Protein 3GI7 (pdb70)

Nearest PDB structures (foldseek):
  3gi7-assembly1_A  TM=1.010E+00  e=3.683E-12  Pseudomonas putida KT2440
  8fih-assembly1_C  TM=3.746E-01  e=2.881E+00  synthetic construct
  8fvt-assembly1_B  TM=4.605E-01  e=6.934E+00  synthetic construct
  1cnt-assembly1_4  TM=3.073E-01  e=4.830E+00  Homo sapiens
  3gi7-assembly1_A  TM=9.895E-01  e=1.498E-11  Pseudomonas putida KT2440

Solvent-accessible surface area: 11170 Å² total

Sequence (197 aa):
NVETDQQTFACAAFNNKQVAERELQSAYDEELIERRDQQFGDDEAGLSSRIEAAEKVWSQLRDADCKVETHAEQPGSNAYQIAWNSCIAQQRRRRSDEERAEYLRRSLLGSQNDQQTFACAAFNNKQVAERELQSSAYDELIEERRDDQQFGDEAGLSSRIEEAAEKVWSQLRDDADCKVETHAEQPGSNAYQIAWNSCIAQQRRRRSDEERAEYLRRSLGSQ

B-factor: mean 25.29, std 10.0, range [5.24, 88.78]

Foldseek 3Di:
DLQDDPCLLVVLQVLLVVLQVLLVVLLVVLVVLCVVQPPPPPCCVSVVVVVVLVVVLVVVLCVQLVVPDPPGSNSSSSSSNSSSVSSNVNSVVSNVNSPPD/DVVLLVVLQVLLVVLQVLLVVLLVVLVVLCVVQPPPPPCCVSVVVVVVLVVVLVVVLCVQLVVPDPPDSVSSSSSSNSSSVSSNVNSVVSNPPSPD

Radius of gyration: 18.82 Å; Cα contacts (8 Å, |Δi|>4): 193; chains: 2; bounding box: 50×41×50 Å

Secondary structure (DSSP, 8-state):
-TTT-HHHHHHHHHHHHHHHHHHHHHHHHHHH--TTT-S-TT--HHHHHHHHHHHHHHHHHHHHTTTSPTTSHHHHHHHHHHHHHHHHHHHHHHHHHHT--/-HHHHHHHHHHHHHHHHHHHHHHHHHHH--TTTSS-TT--HHHHHHHHHHHHHHHHHHHHTTTSPTTSHHHHHHHHHHHHHHHHHHHHHHHHTT--

Structure (mmCIF, N/CA/C/O backbone):
data_3GI7
#
_entry.id   3GI7
#
_cell.length_a   100.027
_cell.length_b   100.027
_cell.length_c   58.343
_cell.angle_alpha   90.00
_cell.angle_beta   90.00
_cell.angle_gamma   90.00
#
_symmetry.space_group_name_H-M   'P 41 21 2'
#
loop_
_entity.id
_entity.type
_entity.pdbx_description
1 polymer 'Secreted protein of unknown function DUF1311'
2 non-polymer 'UNKNOWN LIGAND'
3 non-polymer 'SULFATE ION'
4 water water
#
loop_
_atom_site.group_PDB
_atom_site.id
_atom_site.type_symbol
_atom_site.label_atom_id
_atom_site.label_alt_id
_atom_site.label_comp_id
_atom_site.label_asym_id
_atom_site.label_entity_id
_atom_site.label_seq_id
_atom_site.pdbx_PDB_ins_code
_atom_site.Cartn_x
_atom_site.Cartn_y
_atom_site.Cartn_z
_atom_site.occupancy
_atom_site.B_iso_or_equiv
_atom_site.auth_seq_id
_atom_site.auth_comp_id
_atom_site.auth_asym_id
_atom_site.auth_atom_id
_atom_site.pdbx_PDB_model_num
ATOM 1 N N . ASN A 1 12 ? 45.873 37.601 -15.042 1.00 51.32 33 ASN A N 1
ATOM 2 C CA . ASN A 1 12 ? 45.077 38.226 -13.941 1.00 50.96 33 ASN A CA 1
ATOM 3 C C . ASN A 1 12 ? 45.328 37.530 -12.590 1.00 50.04 33 ASN A C 1
ATOM 4 O O . ASN A 1 12 ? 46.093 38.044 -11.776 1.00 52.06 33 ASN A O 1
ATOM 6 N N . VAL A 1 13 ? 44.704 36.374 -12.339 1.00 45.22 34 VAL A N 1
ATOM 7 C CA . VAL A 1 13 ? 44.979 35.631 -11.097 1.00 43.42 34 VAL A CA 1
ATOM 8 C C . VAL A 1 13 ? 46.419 35.148 -11.069 1.00 40.46 34 VAL A C 1
ATOM 9 O O . VAL A 1 13 ? 47.003 34.904 -10.012 1.00 40.93 34 VAL A O 1
ATOM 13 N N . GLU A 1 14 ? 46.991 34.973 -12.242 1.00 39.65 35 GLU A N 1
ATOM 14 C CA . GLU A 1 14 ? 48.352 34.496 -12.303 1.00 39.30 35 GLU A CA 1
ATOM 15 C C . GLU A 1 14 ? 49.336 35.575 -11.811 1.00 37.82 35 GLU A C 1
ATOM 16 O O . GLU A 1 14 ? 50.446 35.211 -11.395 1.00 38.03 35 GLU A O 1
ATOM 19 N N . THR A 1 15 ? 48.943 36.871 -11.834 1.00 34.45 36 THR A N 1
ATOM 20 C CA . THR A 1 15 ? 49.881 37.965 -11.524 1.00 29.81 36 THR A CA 1
ATOM 21 C C . THR A 1 15 ? 49.430 39.108 -10.603 1.00 30.41 36 THR A C 1
ATOM 22 O O . THR A 1 15 ? 50.256 39.932 -10.254 1.00 30.57 36 THR A O 1
ATOM 26 N N . ASP A 1 16 ? 48.159 39.206 -10.222 1.00 28.42 37 ASP A N 1
ATOM 27 C CA . ASP A 1 16 ? 47.675 40.406 -9.541 1.00 30.50 37 ASP A CA 1
ATOM 28 C C . ASP A 1 16 ? 47.827 40.279 -8.029 1.00 26.91 37 ASP A C 1
ATOM 29 O O . ASP A 1 16 ? 47.335 39.336 -7.449 1.00 23.50 37 ASP A O 1
ATOM 34 N N . GLN A 1 17 ? 48.492 41.243 -7.401 1.00 23.53 38 GLN A N 1
ATOM 35 C CA . GLN A 1 17 ? 48.796 41.147 -5.978 1.00 24.90 38 GLN A CA 1
ATOM 36 C C . GLN A 1 17 ? 47.533 41.164 -5.116 1.00 24.82 38 GLN A C 1
ATOM 37 O O . GLN A 1 17 ? 47.440 40.415 -4.172 1.00 19.36 38 GLN A O 1
ATOM 43 N N . GLN A 1 18 ? 46.583 42.048 -5.428 1.00 22.32 39 GLN A N 1
ATOM 44 C CA . GLN A 1 18 ? 45.388 42.159 -4.589 1.00 20.53 39 GLN A CA 1
ATOM 45 C C . GLN A 1 18 ? 44.540 40.891 -4.625 1.00 21.34 39 GLN A C 1
ATOM 46 O O . GLN A 1 18 ? 44.065 40.440 -3.577 1.00 18.43 39 GLN A O 1
ATOM 52 N N . THR A 1 19 ? 44.406 40.266 -5.794 1.00 19.89 40 THR A N 1
ATOM 53 C CA . THR A 1 19 ? 43.714 38.975 -5.891 1.00 21.50 40 THR A CA 1
ATOM 54 C C . THR A 1 19 ? 44.345 37.930 -4.968 1.00 23.50 40 THR A C 1
ATOM 55 O O . THR A 1 19 ? 43.639 37.273 -4.183 1.00 19.71 40 THR A O 1
ATOM 59 N N . PHE A 1 20 ? 45.677 37.792 -5.048 1.00 19.23 41 PHE A N 1
ATOM 60 C CA . PHE A 1 20 ? 46.397 36.877 -4.201 1.00 19.39 41 PHE A CA 1
ATOM 61 C C . PHE A 1 20 ? 46.207 37.209 -2.719 1.00 18.55 41 PHE A C 1
ATOM 62 O O . PHE A 1 20 ? 45.894 36.309 -1.941 1.00 19.15 41 PHE A O 1
ATOM 70 N N . ALA A 1 21 ? 46.456 38.476 -2.343 1.00 17.83 42 ALA A N 1
ATOM 71 C CA . ALA A 1 21 ? 46.438 38.892 -0.927 1.00 17.21 42 ALA A CA 1
ATOM 72 C C . ALA A 1 21 ? 45.027 38.685 -0.331 1.00 18.52 42 ALA A C 1
ATOM 73 O O . ALA A 1 21 ? 44.896 38.212 0.788 1.00 18.16 42 ALA A O 1
ATOM 75 N N . CYS A 1 22 ? 43.992 39.071 -1.079 1.00 16.85 43 CYS A N 1
ATOM 76 C CA . CYS A 1 22 ? 42.625 38.994 -0.594 1.00 18.09 43 CYS A CA 1
ATOM 77 C C . CYS A 1 22 ? 42.106 37.563 -0.519 1.00 19.10 43 CYS A C 1
ATOM 78 O O . CYS A 1 22 ? 41.312 37.266 0.343 1.00 18.50 43 CYS A O 1
ATOM 81 N N . ALA A 1 23 ? 42.548 36.690 -1.410 1.00 19.14 44 ALA A N 1
ATOM 82 C CA . ALA A 1 23 ? 42.223 35.259 -1.304 1.00 17.83 44 ALA A CA 1
ATOM 83 C C . ALA A 1 23 ? 42.782 34.692 0.008 1.00 19.26 44 ALA A C 1
ATOM 84 O O . ALA A 1 23 ? 42.068 33.982 0.715 1.00 19.16 44 ALA A O 1
ATOM 86 N N . ALA A 1 24 ? 44.021 35.017 0.350 1.00 18.26 45 ALA A N 1
ATOM 87 C CA . ALA A 1 24 ? 44.615 34.540 1.617 1.00 21.60 45 ALA A CA 1
ATOM 88 C C . ALA A 1 24 ? 43.913 35.154 2.803 1.00 22.05 45 ALA A C 1
ATOM 89 O O . ALA A 1 24 ? 43.564 34.482 3.784 1.00 21.43 45 ALA A O 1
ATOM 91 N N . PHE A 1 25 ? 43.667 36.447 2.711 1.00 19.57 46 PHE A N 1
ATOM 92 C CA . PHE A 1 25 ? 43.013 37.142 3.813 1.00 20.90 46 PHE A CA 1
ATOM 93 C C . PHE A 1 25 ? 41.586 36.615 4.068 1.00 21.40 46 PHE A C 1
ATOM 94 O O . PHE A 1 25 ? 41.182 36.391 5.207 1.00 22.51 46 PHE A O 1
ATOM 102 N N . ASN A 1 26 ? 40.814 36.417 3.006 1.00 21.91 47 ASN A N 1
ATOM 103 C CA A ASN A 1 26 ? 39.459 35.962 3.173 0.50 22.18 47 ASN A CA 1
ATOM 104 C CA B ASN A 1 26 ? 39.431 35.899 3.091 0.50 23.41 47 ASN A CA 1
ATOM 105 C C . ASN A 1 26 ? 39.358 34.497 3.642 1.00 21.91 47 ASN A C 1
ATOM 106 O O . ASN A 1 26 ? 38.387 34.122 4.307 1.00 20.59 47 ASN A O 1
ATOM 115 N N . LYS A 1 27 ? 40.356 33.685 3.337 1.00 22.64 48 LYS A N 1
ATOM 116 C CA . LYS A 1 27 ? 40.456 32.355 3.938 1.00 20.47 48 LYS A CA 1
ATOM 117 C C . LYS A 1 27 ? 40.592 32.478 5.457 1.00 21.24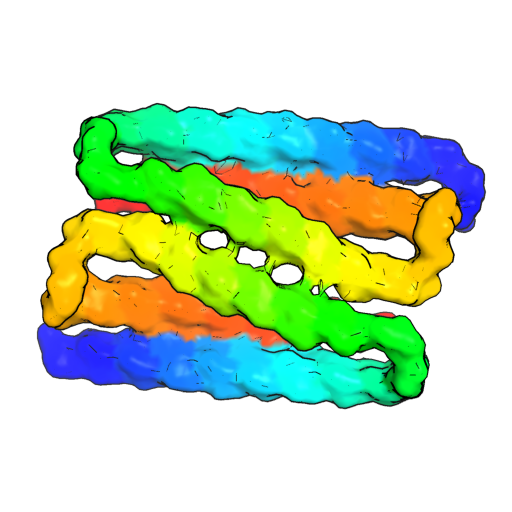 48 LYS A C 1
ATOM 118 O O . LYS A 1 27 ? 39.949 31.735 6.202 1.00 21.10 48 LYS A O 1
ATOM 124 N N . GLN A 1 28 ? 41.416 33.419 5.935 1.00 22.62 49 GLN A N 1
ATOM 125 C CA . GLN A 1 28 ? 41.545 33.591 7.381 1.00 22.99 49 GLN A CA 1
ATOM 126 C C . GLN A 1 28 ? 40.240 34.070 8.003 1.00 21.83 49 GLN A C 1
ATOM 127 O O . GLN A 1 28 ? 39.844 33.620 9.071 1.00 21.06 49 GLN A O 1
ATOM 133 N N . VAL A 1 29 ? 39.577 35.017 7.370 1.00 22.03 50 VAL A N 1
ATOM 134 C CA . VAL A 1 29 ? 38.306 35.507 7.893 1.00 21.84 50 VAL A CA 1
ATOM 135 C C . VAL A 1 29 ? 37.275 34.344 7.959 1.00 23.98 50 VAL A C 1
ATOM 136 O O . VAL A 1 29 ? 36.547 34.171 8.961 1.00 21.40 50 VAL A O 1
ATOM 140 N N . ALA A 1 30 ? 37.208 33.554 6.891 1.00 20.49 51 ALA A N 1
ATOM 141 C CA . ALA A 1 30 ? 36.228 32.462 6.803 1.00 20.02 51 ALA A CA 1
ATOM 142 C C . ALA A 1 30 ? 36.515 31.434 7.908 1.00 21.13 51 ALA A C 1
ATOM 143 O O . ALA A 1 30 ? 35.597 30.903 8.540 1.00 21.65 51 ALA A O 1
ATOM 145 N N . GLU A 1 31 ? 37.778 31.144 8.141 1.00 19.28 52 GLU A N 1
ATOM 146 C CA . GLU A 1 31 ? 38.149 30.190 9.175 1.00 21.15 52 GLU A CA 1
ATOM 147 C C . GLU A 1 31 ? 37.809 30.721 10.569 1.00 21.24 52 GLU A C 1
ATOM 148 O O . GLU A 1 31 ? 37.382 29.931 11.430 1.00 22.91 52 GLU A O 1
ATOM 154 N N . ARG A 1 32 ? 38.004 32.022 10.807 1.00 21.24 53 ARG A N 1
ATOM 155 C CA . ARG A 1 32 ? 37.667 32.630 12.105 1.00 22.03 53 ARG A CA 1
ATOM 156 C C . ARG A 1 32 ? 36.142 32.627 12.296 1.00 22.80 53 ARG A C 1
ATOM 157 O O . ARG A 1 32 ? 35.624 32.287 13.360 1.00 22.25 53 ARG A O 1
ATOM 160 N N . GLU A 1 33 ? 35.410 32.952 11.253 1.00 22.95 54 GLU A N 1
ATOM 161 C CA . GLU A 1 33 ? 33.935 32.888 11.342 1.00 22.48 54 GLU A CA 1
ATOM 162 C C . GLU A 1 33 ? 33.428 31.449 11.582 1.00 24.61 54 GLU A C 1
ATOM 163 O O . GLU A 1 33 ? 32.482 31.234 12.326 1.00 24.16 54 GLU A O 1
ATOM 169 N N . LEU A 1 34 ? 34.063 30.462 10.968 1.00 22.20 55 LEU A N 1
ATOM 170 C CA . LEU A 1 34 ? 33.680 29.082 11.207 1.00 20.00 55 LEU A CA 1
ATOM 171 C C . LEU A 1 34 ? 33.937 28.691 12.650 1.00 21.16 55 LEU A C 1
ATOM 172 O O . LEU A 1 34 ? 33.084 28.095 13.294 1.00 20.41 55 LEU A O 1
ATOM 177 N N . GLN A 1 35 ? 35.104 29.032 13.182 1.00 21.18 56 GLN A N 1
ATOM 178 C CA . GLN A 1 35 ? 35.380 28.732 14.594 1.00 22.66 56 GLN A CA 1
ATOM 179 C C . GLN A 1 35 ? 34.327 29.356 15.503 1.00 22.68 56 GLN A C 1
ATOM 180 O O . GLN A 1 35 ? 33.890 28.728 16.489 1.00 23.21 56 GLN A O 1
ATOM 186 N N . SER A 1 36 ? 33.929 30.595 15.223 1.00 22.26 57 SER A N 1
ATOM 187 C CA . SER A 1 36 ? 32.882 31.248 16.018 1.00 24.01 57 SER A CA 1
ATOM 188 C C . SER A 1 36 ? 31.563 30.505 15.922 1.00 24.09 57 SER A C 1
ATOM 189 O O . SER A 1 36 ? 30.836 30.361 16.934 1.00 22.96 57 SER A O 1
ATOM 192 N N . ALA A 1 37 ? 31.227 30.054 14.717 1.00 21.71 58 ALA A N 1
ATOM 193 C CA . ALA A 1 37 ? 30.007 29.276 14.526 1.00 20.76 58 ALA A CA 1
ATOM 194 C C . ALA A 1 37 ? 30.058 27.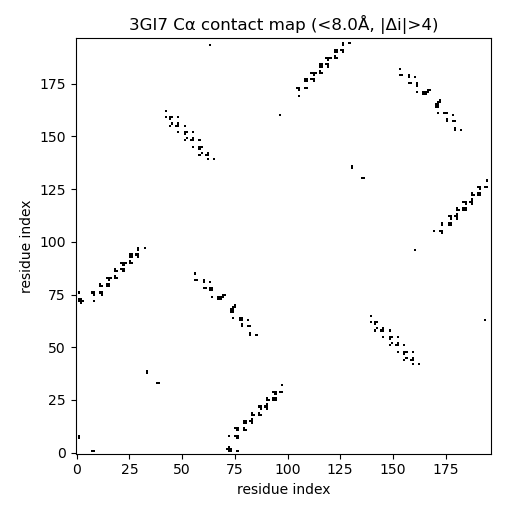961 15.295 1.00 21.05 58 ALA A C 1
ATOM 195 O O . ALA A 1 37 ? 29.044 27.560 15.884 1.00 22.56 58 ALA A O 1
ATOM 197 N N . TYR A 1 38 ? 31.212 27.288 15.269 1.00 19.86 59 TYR A N 1
ATOM 198 C CA . TYR A 1 38 ? 31.395 26.027 15.981 1.00 19.00 59 TYR A CA 1
ATOM 199 C C . TYR A 1 38 ? 31.223 26.245 17.516 1.00 20.19 59 TYR A C 1
ATOM 200 O O . TYR A 1 38 ? 30.489 25.514 18.191 1.00 20.93 59 TYR A O 1
ATOM 209 N N . ASP A 1 39 ? 31.862 27.285 18.026 1.00 21.13 60 ASP A N 1
ATOM 210 C CA . ASP A 1 39 ? 31.884 27.570 19.456 1.00 21.90 60 ASP A CA 1
ATOM 211 C C . ASP A 1 39 ? 30.447 27.885 19.916 1.00 22.54 60 ASP A C 1
ATOM 212 O O . ASP A 1 39 ? 30.022 27.456 20.986 1.00 19.52 60 ASP A O 1
ATOM 217 N N . GLU A 1 40 ? 29.739 28.651 19.094 1.00 21.73 61 GLU A N 1
ATOM 218 C CA A GLU A 1 40 ? 28.365 29.009 19.392 0.50 23.15 61 GLU A CA 1
ATOM 219 C CA B GLU A 1 40 ? 28.337 29.032 19.301 0.50 22.62 61 GLU A CA 1
ATOM 220 C C . GLU A 1 40 ? 27.414 27.804 19.282 1.00 22.02 61 GLU A C 1
ATOM 221 O O . GLU A 1 40 ? 26.457 27.710 20.059 1.00 20.91 61 GLU A O 1
ATOM 232 N N . LEU A 1 41 ? 27.676 26.870 18.374 1.00 19.75 62 LEU A N 1
ATOM 233 C CA . LEU A 1 41 ? 26.847 25.659 18.284 1.00 17.99 62 LEU A CA 1
ATOM 234 C C . LEU A 1 41 ? 26.952 24.846 19.584 1.00 18.31 62 LEU A C 1
ATOM 235 O O . LEU A 1 41 ? 25.949 24.349 20.097 1.00 17.63 62 LEU A O 1
ATOM 240 N N . ILE A 1 42 ? 28.174 24.702 20.068 1.00 19.93 63 ILE A N 1
ATOM 241 C CA . ILE A 1 42 ? 28.438 23.994 21.340 1.00 20.53 63 ILE A CA 1
ATOM 242 C C . ILE A 1 42 ? 27.591 24.597 22.467 1.00 20.38 63 ILE A C 1
ATOM 243 O O . ILE A 1 42 ? 26.909 23.869 23.201 1.00 22.91 63 ILE A O 1
ATOM 248 N N . GLU A 1 43 ? 27.607 25.917 22.585 1.00 22.31 64 GLU A N 1
ATOM 249 C CA . GLU A 1 43 ? 26.823 26.620 23.603 1.00 20.31 64 GLU A CA 1
ATOM 250 C C . GLU A 1 43 ? 25.330 26.445 23.374 1.00 21.03 64 GLU A C 1
ATOM 251 O O . GLU A 1 43 ? 24.608 26.241 24.321 1.00 16.10 64 GLU A O 1
ATOM 254 N N . ARG A 1 44 ? 24.854 26.521 22.123 1.00 15.64 65 ARG A N 1
ATOM 255 C CA . ARG A 1 44 ? 23.436 26.322 21.829 1.00 18.13 65 ARG A CA 1
ATOM 256 C C . ARG A 1 44 ? 22.989 24.907 22.136 1.00 19.03 65 ARG A C 1
ATOM 257 O O . ARG A 1 44 ? 21.903 24.720 22.674 1.00 20.69 65 ARG A O 1
ATOM 273 N N . ARG A 1 46 ? 24.403 22.835 24.299 1.00 17.48 67 ARG A N 1
ATOM 274 C CA . ARG A 1 46 ? 24.403 22.777 25.775 1.00 20.92 67 ARG A CA 1
ATOM 275 C C . ARG A 1 46 ? 23.150 23.455 26.375 1.00 20.61 67 ARG A C 1
ATOM 276 O O . ARG A 1 46 ? 22.505 22.880 27.268 1.00 19.40 67 ARG A O 1
ATOM 284 N N . ASP A 1 47 ? 22.768 24.631 25.881 1.00 21.54 68 ASP A N 1
ATOM 285 C CA . ASP A 1 47 ? 21.478 25.246 26.269 1.00 20.76 68 ASP A CA 1
ATOM 286 C C . ASP A 1 47 ? 20.218 24.420 26.082 1.00 24.29 68 ASP A C 1
ATOM 287 O O . ASP A 1 47 ? 19.289 24.510 26.914 1.00 22.13 68 ASP A O 1
ATOM 292 N N . GLN A 1 48 ? 20.148 23.644 25.013 1.00 21.71 69 GLN A N 1
ATOM 293 C CA A GLN A 1 48 ? 18.951 22.870 24.733 0.50 22.96 69 GLN A CA 1
ATOM 294 C CA B GLN A 1 48 ? 18.966 22.855 24.720 0.50 24.09 69 GLN A CA 1
ATOM 295 C C . GLN A 1 48 ? 19.027 21.492 25.388 1.00 24.65 69 GLN A C 1
ATOM 296 O O . GLN A 1 48 ? 18.009 20.974 25.837 1.00 27.22 69 GLN A O 1
ATOM 307 N N . PHE A 1 49 ? 20.214 20.909 25.445 1.00 18.83 70 PHE A N 1
ATOM 308 C CA . PHE A 1 49 ? 20.323 19.506 25.844 1.00 20.92 70 PHE A CA 1
ATOM 309 C C . PHE A 1 49 ? 21.170 19.247 27.080 1.00 18.44 70 PHE A C 1
ATOM 310 O O . PHE A 1 49 ? 21.277 18.094 27.499 1.00 15.58 70 PHE A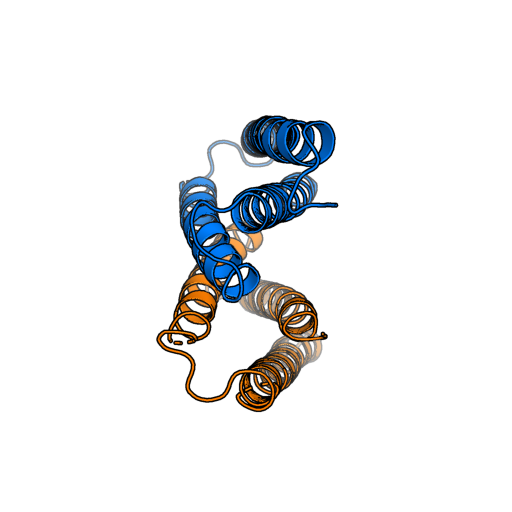 O 1
ATOM 318 N N . GLY A 1 50 ? 21.795 20.285 27.629 1.00 20.71 71 GLY A N 1
ATOM 319 C CA . GLY A 1 50 ? 22.853 20.087 28.647 1.00 23.14 71 GLY A CA 1
ATOM 320 C C . GLY A 1 50 ? 24.088 19.398 28.058 1.00 24.77 71 GLY A C 1
ATOM 321 O O . GLY A 1 50 ? 24.236 19.286 26.836 1.00 25.78 71 GLY A O 1
ATOM 322 N N . ASP A 1 51 ? 24.984 18.934 28.912 1.00 26.77 72 ASP A N 1
ATOM 323 C CA A ASP A 1 51 ? 26.148 18.163 28.482 0.50 28.57 72 ASP A CA 1
ATOM 324 C CA B ASP A 1 51 ? 26.147 18.163 28.452 0.50 28.56 72 ASP A CA 1
ATOM 325 C C . ASP A 1 51 ? 25.739 16.691 28.197 1.00 29.71 72 ASP A C 1
ATOM 326 O O . ASP A 1 51 ? 26.229 15.755 28.849 1.00 29.05 72 ASP A O 1
ATOM 335 N N . GLU A 1 52 ? 24.841 16.508 27.211 1.00 25.71 73 GLU A N 1
ATOM 336 C CA . GLU A 1 52 ? 24.173 15.194 26.906 1.00 26.30 73 GLU A CA 1
ATOM 337 C C . GLU A 1 52 ? 25.245 14.178 26.600 1.00 24.15 73 GLU A C 1
ATOM 338 O O . GLU A 1 52 ? 26.229 14.537 25.952 1.00 25.66 73 GLU A O 1
ATOM 344 N N . ALA A 1 53 ? 25.093 12.937 27.070 1.00 22.30 74 ALA A N 1
ATOM 345 C CA . ALA A 1 53 ? 26.180 11.950 26.952 1.00 21.37 74 ALA A CA 1
ATOM 346 C C . ALA A 1 53 ? 26.494 11.761 25.453 1.00 20.80 74 ALA A C 1
ATOM 347 O O . ALA A 1 53 ? 25.578 11.568 24.661 1.00 20.91 74 ALA A O 1
ATOM 349 N N . GLY A 1 54 ? 27.756 11.980 25.100 1.00 20.39 75 GLY A N 1
ATOM 350 C CA . GLY A 1 54 ? 28.275 11.754 23.769 1.00 23.86 75 GLY A CA 1
ATOM 351 C C 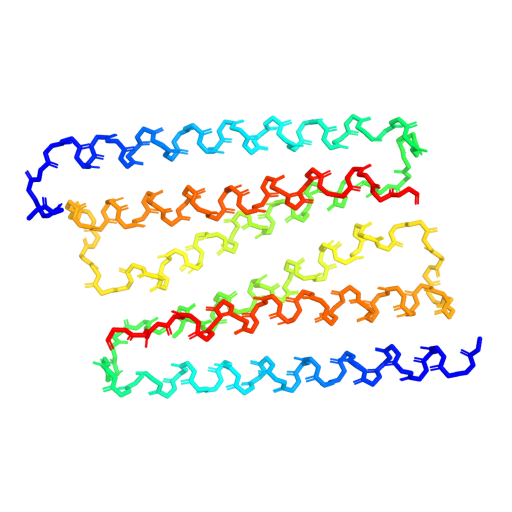. GLY A 1 54 ? 28.091 12.875 22.774 1.00 23.71 75 GLY A C 1
ATOM 352 O O . GLY A 1 54 ? 28.673 12.828 21.694 1.00 25.11 75 GLY A O 1
ATOM 353 N N . LEU A 1 55 ? 27.295 13.882 23.130 1.00 22.33 76 LEU A N 1
ATOM 354 C CA . LEU A 1 55 ? 26.885 14.877 22.174 1.00 21.85 76 LEU A CA 1
ATOM 355 C C . LEU A 1 55 ? 28.032 15.741 21.752 1.00 21.67 76 LEU A C 1
ATOM 356 O O . LEU A 1 55 ? 28.266 15.901 20.552 1.00 20.33 76 LEU A O 1
ATOM 369 N N . SER A 1 57 ? 31.244 15.241 22.085 1.00 19.49 78 SER A N 1
ATOM 370 C CA A SER A 1 57 ? 32.281 14.438 21.429 0.50 21.81 78 SER A CA 1
ATOM 371 C CA B SER A 1 57 ? 32.294 14.458 21.423 0.50 22.98 78 SER A CA 1
ATOM 372 C C . SER A 1 57 ? 31.899 14.119 19.976 1.00 21.35 78 SER A C 1
ATOM 373 O O . SER A 1 57 ? 32.761 14.100 19.090 1.00 22.07 78 SER A O 1
ATOM 378 N N . ARG A 1 58 ? 30.615 13.867 19.740 1.00 18.58 79 ARG A N 1
ATOM 379 C CA . ARG A 1 58 ? 30.132 13.596 18.363 1.00 20.39 79 ARG A CA 1
ATOM 380 C C . ARG A 1 58 ? 30.275 14.814 17.475 1.00 18.65 79 ARG A C 1
ATOM 381 O O . ARG A 1 58 ? 30.652 14.685 16.284 1.00 17.45 79 ARG A O 1
ATOM 389 N N . ILE A 1 59 ? 29.987 15.994 18.026 1.00 16.77 80 ILE A N 1
ATOM 390 C CA . ILE A 1 59 ? 30.139 17.239 17.284 1.00 18.14 80 ILE A CA 1
ATOM 391 C C . ILE A 1 59 ? 31.612 17.489 16.947 1.00 21.10 80 ILE A C 1
ATOM 392 O O . ILE A 1 59 ? 31.951 17.824 15.810 1.00 18.93 80 ILE A O 1
ATOM 397 N N . GLU A 1 60 ? 32.491 17.263 17.925 1.00 20.94 81 GLU A N 1
ATOM 398 C CA . GLU A 1 60 ? 33.925 17.405 17.700 1.00 19.71 81 GLU A CA 1
ATOM 399 C C . GLU A 1 60 ? 34.460 16.383 16.690 1.00 19.73 81 GLU A C 1
ATOM 400 O O . GLU A 1 60 ? 35.220 16.764 15.802 1.00 20.50 81 GLU A O 1
ATOM 406 N N . ALA A 1 61 ? 34.009 15.127 16.765 1.00 19.94 82 ALA A N 1
ATOM 407 C CA . ALA A 1 61 ? 34.438 14.091 15.826 1.00 22.42 82 ALA A CA 1
ATOM 408 C C . ALA A 1 61 ? 34.029 14.435 14.391 1.00 20.43 82 ALA A C 1
ATOM 409 O O . ALA A 1 61 ? 34.825 14.291 13.466 1.00 21.09 82 ALA A O 1
ATOM 411 N N . ALA A 1 62 ? 32.781 14.870 14.220 1.00 20.56 83 ALA A N 1
ATOM 412 C CA . ALA A 1 62 ? 32.264 15.274 12.901 1.00 20.16 83 ALA A CA 1
ATOM 413 C C . ALA A 1 62 ? 33.089 16.411 12.322 1.00 19.83 83 ALA A C 1
ATOM 414 O O . ALA A 1 62 ? 33.468 16.382 11.150 1.00 17.83 83 ALA A O 1
ATOM 416 N N . GLU A 1 63 ? 33.392 17.410 13.137 1.00 18.09 84 GLU A N 1
ATOM 417 C CA . GLU A 1 63 ? 34.131 18.562 12.647 1.00 19.13 84 GLU A CA 1
ATOM 418 C C . GLU A 1 63 ? 35.558 18.171 12.230 1.00 18.47 84 GLU A C 1
ATOM 419 O O . GLU A 1 63 ? 36.076 18.674 11.222 1.00 17.61 84 GLU A O 1
ATOM 425 N N . LYS A 1 64 ? 36.147 17.231 12.945 1.00 19.59 85 LYS A N 1
ATOM 426 C CA . LYS A 1 64 ? 37.442 16.683 12.560 1.00 18.16 85 LYS A CA 1
ATOM 427 C C . LYS A 1 64 ? 37.425 15.996 11.200 1.00 18.10 85 LYS A C 1
ATOM 428 O O . LYS A 1 64 ? 38.311 16.205 10.375 1.00 17.11 85 LYS A O 1
ATOM 434 N N . VAL A 1 65 ? 36.445 15.132 10.972 1.00 17.27 86 VAL A N 1
ATOM 435 C CA . VAL A 1 65 ? 36.314 14.482 9.689 1.00 17.42 86 VAL A CA 1
ATOM 436 C C . VAL A 1 65 ? 36.045 15.556 8.604 1.00 17.12 86 VAL A C 1
ATOM 437 O O . VAL A 1 65 ? 36.580 15.473 7.498 1.00 16.04 86 VAL A O 1
ATOM 441 N N . TRP A 1 66 ? 35.229 16.554 8.911 1.00 16.41 87 TRP A N 1
ATOM 442 C CA . TRP A 1 66 ? 34.927 17.627 7.957 1.00 15.93 87 TRP A CA 1
ATOM 443 C C . TRP A 1 66 ? 36.221 18.306 7.472 1.00 17.26 87 TRP A C 1
ATOM 444 O O . TRP A 1 66 ? 36.392 18.639 6.271 1.00 17.36 87 TRP A O 1
ATOM 455 N N . SER A 1 67 ? 37.135 18.550 8.398 1.00 16.73 88 SER A N 1
ATOM 456 C CA . SER A 1 67 ? 38.378 19.242 8.027 1.00 17.96 88 SER A CA 1
ATOM 457 C C . SER A 1 67 ? 39.202 18.352 7.092 1.00 17.74 88 SER A C 1
ATOM 458 O O . SER A 1 67 ? 39.869 18.859 6.170 1.00 18.80 88 SER A O 1
ATOM 461 N N . GLN A 1 68 ? 39.162 17.027 7.311 1.00 17.28 89 GLN A N 1
ATOM 462 C CA . GLN A 1 68 ? 39.814 16.099 6.396 1.00 17.62 89 GLN A CA 1
ATOM 463 C C . GLN A 1 68 ? 39.159 16.131 5.030 1.00 16.41 89 GLN A C 1
ATOM 464 O O . GLN A 1 68 ? 39.852 16.110 3.997 1.00 16.06 89 GLN A O 1
ATOM 470 N N . LEU A 1 69 ? 37.817 16.158 4.997 1.00 16.38 90 LEU A N 1
ATOM 471 C CA . LEU A 1 69 ? 37.100 16.257 3.717 1.00 16.41 90 LEU A CA 1
ATOM 472 C C . LEU A 1 69 ? 37.420 17.549 2.965 1.00 16.41 90 LEU A C 1
ATOM 473 O O . LEU A 1 69 ? 37.637 17.543 1.734 1.00 15.87 90 LEU A O 1
ATOM 478 N N . ARG A 1 70 ? 37.437 18.645 3.700 1.00 17.22 91 ARG A N 1
ATOM 479 C CA . ARG A 1 70 ? 37.735 19.959 3.134 1.00 16.57 91 ARG A CA 1
ATOM 480 C C . ARG A 1 70 ? 39.048 19.890 2.331 1.00 16.44 91 ARG A C 1
ATOM 481 O O . ARG A 1 70 ? 39.119 20.317 1.192 1.00 17.22 91 ARG A O 1
ATOM 489 N N . ASP A 1 71 ? 40.075 19.340 2.941 1.00 18.52 92 ASP A N 1
ATOM 490 C CA . ASP A 1 71 ? 41.386 19.235 2.293 1.00 18.37 92 ASP A CA 1
ATOM 491 C C . ASP A 1 71 ? 41.365 18.266 1.109 1.00 18.12 92 ASP A C 1
ATOM 492 O O . ASP A 1 71 ? 41.885 18.609 0.042 1.00 19.13 92 ASP A O 1
ATOM 497 N N . ALA A 1 72 ? 40.708 17.105 1.271 1.00 17.86 93 ALA A N 1
ATOM 498 C CA . ALA A 1 72 ? 40.578 16.156 0.176 1.00 17.02 93 ALA A CA 1
ATOM 499 C C . ALA A 1 72 ? 39.861 16.790 -1.022 1.00 18.08 93 ALA A C 1
ATOM 500 O O . ALA A 1 72 ? 40.334 16.638 -2.180 1.00 17.97 93 ALA A O 1
ATOM 502 N N . ASP A 1 73 ? 38.732 17.482 -0.779 1.00 17.42 94 ASP A N 1
ATOM 503 C CA . ASP A 1 73 ? 38.011 18.139 -1.853 1.00 19.11 94 ASP A CA 1
ATOM 504 C C . ASP A 1 73 ? 38.826 19.257 -2.493 1.00 18.54 94 ASP A C 1
ATOM 505 O O . ASP A 1 73 ? 38.744 19.429 -3.731 1.00 17.13 94 ASP A O 1
ATOM 510 N N . CYS A 1 74 ? 39.563 20.033 -1.695 1.00 20.29 95 CYS A N 1
ATOM 511 C CA . CYS A 1 74 ? 40.327 21.148 -2.265 1.00 21.31 95 CYS A CA 1
ATOM 512 C C . CYS A 1 74 ? 41.472 20.584 -3.145 1.00 21.89 95 CYS A C 1
ATOM 513 O O . CYS A 1 74 ? 41.821 21.191 -4.161 1.00 19.33 95 CYS A O 1
ATOM 516 N N . LYS A 1 75 ? 41.999 19.395 -2.812 1.00 20.10 96 LYS A N 1
ATOM 517 C CA . LYS A 1 75 ? 42.992 18.751 -3.678 1.00 19.99 96 LYS A CA 1
ATOM 518 C C . LYS A 1 75 ? 42.401 18.374 -5.038 1.00 18.55 96 LYS A C 1
ATOM 519 O O . LYS A 1 75 ? 43.072 18.476 -6.058 1.00 20.98 96 LYS A O 1
ATOM 525 N N . VAL A 1 76 ? 41.129 17.946 -5.079 1.00 17.78 97 VAL A N 1
ATOM 526 C CA . VAL A 1 76 ? 40.453 17.733 -6.370 1.00 15.83 97 VAL A CA 1
ATOM 527 C C . VAL A 1 76 ? 40.216 19.042 -7.093 1.00 19.62 97 VAL A C 1
ATOM 528 O O . VAL A 1 76 ? 40.529 19.190 -8.304 1.00 18.56 97 VAL A O 1
ATOM 532 N N . GLU A 1 77 ? 39.629 20.027 -6.396 1.00 18.01 98 GLU A N 1
ATOM 533 C CA . GLU A 1 77 ? 39.269 21.260 -7.085 1.00 18.02 98 GLU A CA 1
ATOM 534 C C . GLU A 1 77 ? 40.479 21.945 -7.711 1.00 20.74 98 GLU A C 1
ATOM 535 O O . GLU A 1 77 ? 40.336 22.536 -8.775 1.00 22.52 98 GLU A O 1
ATOM 541 N N . THR A 1 78 ? 41.654 21.848 -7.066 1.00 18.88 99 THR A N 1
ATOM 542 C CA . THR A 1 78 ? 42.874 22.505 -7.526 1.00 20.53 99 THR A CA 1
ATOM 543 C C . THR A 1 78 ? 43.794 21.599 -8.368 1.00 20.48 99 THR A C 1
ATOM 544 O O . THR A 1 78 ? 44.968 21.899 -8.620 1.00 23.81 99 THR A O 1
ATOM 548 N N . HIS A 1 79 ? 43.272 20.453 -8.786 1.00 19.23 100 HIS A N 1
ATOM 549 C CA . HIS A 1 79 ? 44.117 19.440 -9.392 1.00 19.07 100 HIS A CA 1
ATOM 550 C C . HIS A 1 79 ? 44.863 19.927 -10.649 1.00 22.72 100 HIS A C 1
ATOM 551 O O . HIS A 1 79 ? 45.918 19.379 -10.962 1.00 23.66 100 HIS A O 1
ATOM 558 N N . ALA A 1 80 ? 44.292 20.889 -11.377 1.00 20.72 101 ALA A N 1
ATOM 559 C CA . ALA A 1 80 ? 44.848 21.329 -12.677 1.00 22.66 101 ALA A CA 1
ATOM 560 C C . ALA A 1 80 ? 45.859 22.440 -12.442 1.00 24.09 101 ALA A C 1
ATOM 561 O O . ALA A 1 80 ? 46.541 22.878 -13.372 1.00 27.26 101 ALA A O 1
ATOM 563 N N . GLU A 1 81 ? 45.973 22.919 -11.213 1.00 19.18 102 GLU A N 1
ATOM 564 C CA . GLU A 1 81 ? 46.895 24.007 -10.929 1.00 22.23 102 GLU A CA 1
ATOM 565 C C . GLU A 1 81 ? 48.182 23.421 -10.381 1.00 21.74 102 GLU A C 1
ATOM 566 O O . GLU A 1 81 ? 48.230 22.265 -9.942 1.00 21.89 102 GLU A O 1
ATOM 572 N N . GLN A 1 82 ? 49.243 24.205 -10.491 1.00 21.19 103 GLN A N 1
ATOM 573 C CA . GLN A 1 82 ? 50.561 23.795 -10.055 1.00 19.33 103 GLN A CA 1
ATOM 574 C C . GLN A 1 82 ? 50.737 24.156 -8.590 1.00 16.44 103 GLN A C 1
ATOM 575 O O . GLN A 1 82 ? 50.725 25.329 -8.259 1.00 19.57 103 GLN A O 1
ATOM 581 N N . PRO A 1 83 ? 50.949 23.167 -7.707 1.00 23.38 104 PRO A N 1
ATOM 582 C CA . PRO A 1 83 ? 51.146 23.491 -6.286 1.00 23.81 104 PRO A CA 1
ATOM 583 C C . PRO A 1 83 ? 52.136 24.595 -6.043 1.00 21.57 104 PRO A C 1
ATOM 584 O O . PRO A 1 83 ? 53.262 24.543 -6.547 1.00 18.12 104 PRO A O 1
ATOM 588 N N . GLY A 1 84 ? 51.736 25.584 -5.249 1.00 19.26 105 GLY A N 1
ATOM 589 C CA . GLY A 1 84 ? 52.612 26.712 -4.935 1.00 19.90 105 GLY A CA 1
ATOM 590 C C . GLY A 1 84 ? 52.466 27.916 -5.844 1.00 15.99 105 GLY A C 1
ATOM 591 O O . GLY A 1 84 ? 52.908 29.006 -5.485 1.00 19.66 105 GLY A O 1
ATOM 592 N N . SER A 1 85 ? 51.830 27.765 -7.006 1.00 16.44 106 SER A N 1
ATOM 593 C CA . SER A 1 85 ? 51.729 28.865 -7.943 1.00 17.58 106 SER A CA 1
ATOM 594 C C . SER A 1 85 ? 50.698 29.876 -7.413 1.00 21.72 106 SER A C 1
ATOM 595 O O . SER A 1 85 ? 49.853 29.550 -6.560 1.00 20.03 106 SER A O 1
ATOM 598 N N . ASN A 1 86 ? 50.757 31.084 -7.937 1.00 17.61 107 ASN A N 1
ATOM 599 C CA . ASN A 1 86 ? 49.779 32.117 -7.586 1.00 20.12 107 ASN A CA 1
ATOM 600 C C . ASN A 1 86 ? 48.358 31.566 -7.784 1.00 20.43 107 ASN A C 1
ATOM 601 O O . ASN A 1 86 ? 47.544 31.658 -6.867 1.00 18.63 107 ASN A O 1
ATOM 606 N N . ALA A 1 87 ? 48.090 30.971 -8.962 1.00 19.41 108 ALA A N 1
ATOM 607 C CA . ALA A 1 87 ? 46.792 30.474 -9.342 1.00 20.96 108 ALA A CA 1
ATOM 608 C C . ALA A 1 87 ? 46.343 29.362 -8.406 1.00 20.10 108 ALA A C 1
ATOM 609 O O . ALA A 1 87 ? 45.159 29.295 -8.030 1.00 19.21 108 ALA A O 1
ATOM 611 N N . TYR A 1 88 ? 47.283 28.504 -8.023 1.00 21.36 109 TYR A N 1
ATOM 612 C CA . TYR A 1 88 ? 47.002 27.427 -7.105 1.00 19.64 109 TYR A CA 1
ATOM 613 C C . TYR A 1 88 ? 46.663 27.954 -5.723 1.00 18.62 109 TYR A C 1
ATOM 614 O O . TYR A 1 88 ? 45.681 27.511 -5.095 1.00 19.31 109 TYR A O 1
ATOM 623 N N . GLN A 1 89 ? 47.461 28.884 -5.236 1.00 16.34 110 GLN A N 1
ATOM 624 C CA . GLN A 1 89 ? 47.179 29.444 -3.905 1.00 18.44 110 GLN A CA 1
ATOM 625 C C . GLN A 1 89 ? 45.823 30.166 -3.837 1.00 20.16 110 GLN A C 1
ATOM 626 O O . GLN A 1 89 ? 45.079 30.007 -2.857 1.00 20.38 110 GLN A O 1
ATOM 632 N N . ILE A 1 90 ? 45.510 30.961 -4.857 1.00 17.30 111 ILE A N 1
ATOM 633 C CA . ILE A 1 90 ? 44.226 31.656 -4.936 1.00 18.41 111 ILE A CA 1
ATOM 634 C C . ILE A 1 90 ? 43.077 30.625 -4.982 1.00 20.76 111 ILE A C 1
ATOM 635 O O . ILE A 1 90 ? 42.057 30.782 -4.288 1.00 18.46 111 ILE A O 1
ATOM 640 N N . ALA A 1 91 ? 43.215 29.595 -5.820 1.00 17.65 112 ALA A N 1
ATOM 641 C CA . ALA A 1 91 ? 42.184 28.561 -5.942 1.00 20.14 112 ALA A CA 1
ATOM 642 C C . ALA A 1 91 ? 41.993 27.778 -4.631 1.00 18.50 112 ALA A C 1
ATOM 643 O O . ALA A 1 91 ? 40.823 27.521 -4.209 1.00 19.10 112 ALA A O 1
ATOM 645 N N . TRP A 1 92 ? 43.112 27.418 -4.019 1.00 17.49 113 TRP A N 1
ATOM 646 C CA . TRP A 1 92 ? 43.130 26.679 -2.773 1.00 18.88 113 TRP A CA 1
ATOM 647 C C . TRP A 1 92 ? 42.460 27.493 -1.689 1.00 18.34 113 TRP A C 1
ATOM 648 O O . TRP A 1 92 ? 41.505 27.026 -1.047 1.00 15.96 113 TRP A O 1
ATOM 659 N N . ASN A 1 93 ? 42.914 28.728 -1.535 1.00 18.69 114 ASN A N 1
ATOM 660 C CA . ASN A 1 93 ? 42.372 29.630 -0.529 1.00 16.16 114 ASN A CA 1
ATOM 661 C C . ASN A 1 93 ? 40.886 29.947 -0.726 1.00 18.17 114 ASN A C 1
ATOM 662 O O . ASN A 1 93 ? 40.138 29.996 0.274 1.00 17.47 114 ASN A O 1
ATOM 667 N N . SER A 1 94 ? 40.440 30.112 -1.969 1.00 18.83 115 SER A N 1
ATOM 668 C CA . SER A 1 94 ? 39.010 30.333 -2.279 1.00 19.60 115 SER A CA 1
ATOM 669 C C . SER A 1 94 ? 38.176 29.097 -1.944 1.00 19.16 115 SER A C 1
ATOM 670 O O . SER A 1 94 ? 37.069 29.228 -1.418 1.00 18.13 115 SER A O 1
ATOM 673 N N . CYS A 1 95 ? 38.713 27.930 -2.227 1.00 17.57 116 CYS A N 1
ATOM 674 C CA . CYS A 1 95 ? 38.040 26.673 -1.922 1.00 20.04 116 CYS A CA 1
ATOM 675 C C . CYS A 1 95 ? 37.877 26.527 -0.387 1.00 18.11 116 CYS A C 1
ATOM 676 O O . CYS A 1 95 ? 36.779 26.220 0.117 1.00 18.80 116 CYS A O 1
ATOM 679 N N . ILE A 1 96 ? 38.943 26.791 0.344 1.00 17.92 117 ILE A N 1
ATOM 680 C CA . ILE A 1 96 ? 38.932 26.678 1.808 1.00 17.28 117 ILE A CA 1
ATOM 681 C C . ILE A 1 96 ? 37.900 27.652 2.337 1.00 18.57 117 ILE A C 1
ATOM 682 O O . ILE A 1 96 ? 37.085 27.291 3.208 1.00 18.74 117 ILE A O 1
ATOM 687 N N . ALA A 1 97 ? 37.902 28.887 1.816 1.00 16.91 118 ALA A N 1
ATOM 688 C CA . ALA A 1 97 ? 36.973 29.907 2.312 1.00 19.33 118 ALA A CA 1
ATOM 689 C C . ALA A 1 97 ? 35.529 29.492 2.044 1.00 17.98 118 ALA A C 1
ATOM 690 O O . ALA A 1 97 ? 34.704 29.530 2.978 1.00 18.44 118 ALA A O 1
ATOM 692 N N . GLN A 1 98 ? 35.223 29.070 0.818 1.00 17.92 119 GLN A N 1
ATOM 693 C CA A GLN A 1 98 ? 33.869 28.684 0.447 0.50 20.94 119 GLN A CA 1
ATOM 694 C CA B GLN A 1 98 ? 33.851 28.692 0.466 0.50 21.19 119 GLN A CA 1
ATOM 695 C C . GLN A 1 98 ? 33.387 27.469 1.252 1.00 20.93 119 GLN A C 1
ATOM 696 O O . GLN A 1 98 ? 32.247 27.424 1.728 1.00 19.69 119 GLN A O 1
ATOM 707 N N . ARG A 1 99 ? 34.250 26.482 1.404 1.00 20.11 120 ARG A N 1
ATOM 708 C CA A ARG A 1 99 ? 33.898 25.295 2.162 0.25 19.73 120 ARG A CA 1
ATOM 709 C CA B ARG A 1 99 ? 33.876 25.279 2.139 0.25 19.56 120 ARG A CA 1
ATOM 710 C CA C ARG A 1 99 ? 33.931 25.279 2.167 0.25 20.82 120 ARG A CA 1
ATOM 711 C CA D ARG A 1 99 ? 33.899 25.270 2.154 0.25 20.72 120 ARG A CA 1
ATOM 712 C C . ARG A 1 99 ? 33.662 25.626 3.619 1.00 20.31 120 ARG A C 1
ATOM 713 O O . ARG A 1 99 ? 32.713 25.078 4.273 1.00 21.99 120 ARG A O 1
ATOM 742 N N . SER A 1 100 ? 34.474 26.530 4.149 1.00 17.27 121 SER A N 1
ATOM 743 C CA . SER A 1 100 ? 34.362 26.960 5.525 1.00 18.45 121 SER A CA 1
ATOM 744 C C . SER A 1 100 ? 33.050 27.741 5.742 1.00 22.90 121 SER A C 1
ATOM 745 O O . SER A 1 100 ? 32.383 27.581 6.791 1.00 20.90 121 SER A O 1
ATOM 748 N N . ASP A 1 101 ? 32.687 28.589 4.769 1.00 20.15 122 ASP A N 1
ATOM 749 C CA . ASP A 1 101 ? 31.428 29.357 4.847 1.00 21.58 122 ASP A CA 1
ATOM 750 C C . ASP A 1 101 ? 30.249 28.423 4.868 1.00 20.38 122 ASP A C 1
ATOM 751 O O . ASP A 1 101 ? 29.308 28.652 5.644 1.00 20.63 122 ASP A O 1
ATOM 756 N N . GLU A 1 102 ? 30.264 27.418 3.988 1.00 19.75 123 GLU A N 1
ATOM 757 C CA A GLU A 1 102 ? 29.172 26.458 3.927 0.50 19.55 123 GLU A CA 1
ATOM 758 C CA B GLU A 1 102 ? 29.207 26.407 3.904 0.50 20.76 123 GLU A CA 1
ATOM 759 C C . GLU A 1 102 ? 29.072 25.646 5.239 1.00 19.38 123 GLU A C 1
ATOM 760 O O . GLU A 1 102 ? 27.972 25.378 5.704 1.00 17.75 123 GLU A O 1
ATOM 771 N N . ARG A 1 103 ? 30.206 25.272 5.824 1.00 17.85 124 ARG A N 1
ATOM 772 C CA . ARG A 1 103 ? 30.215 24.531 7.097 1.00 18.61 124 ARG A CA 1
ATOM 773 C C . ARG A 1 103 ? 29.683 25.406 8.215 1.00 16.96 124 ARG A C 1
ATOM 774 O O . ARG A 1 103 ? 28.916 24.940 9.075 1.00 18.83 124 ARG A O 1
ATOM 782 N N . ALA A 1 104 ? 30.031 26.687 8.201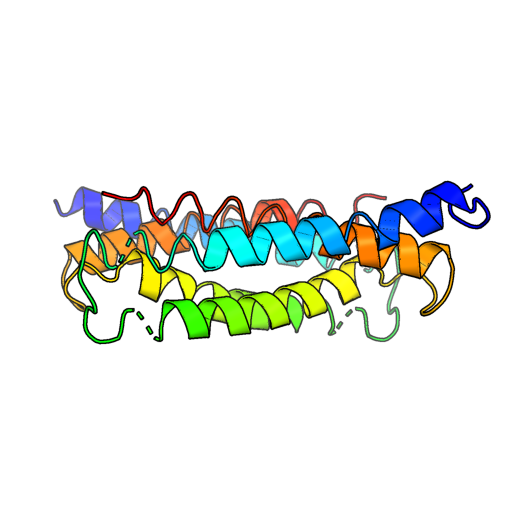 1.00 17.66 125 ALA A N 1
ATOM 783 C CA . ALA A 1 104 ? 29.577 27.598 9.211 1.00 19.47 125 ALA A CA 1
ATOM 784 C C . ALA A 1 104 ? 28.060 27.717 9.158 1.00 19.04 125 ALA A C 1
ATOM 785 O O . ALA A 1 104 ? 27.394 27.721 10.202 1.00 18.03 125 ALA A O 1
ATOM 787 N N . GLU A 1 105 ? 27.507 27.840 7.942 1.00 16.13 126 GLU A N 1
ATOM 788 C CA . GLU A 1 105 ? 26.063 27.892 7.786 1.00 18.59 126 GLU A CA 1
ATOM 789 C C . GLU A 1 105 ? 25.390 26.615 8.324 1.00 18.50 126 GLU A C 1
ATOM 790 O O . GLU A 1 105 ? 24.391 26.674 9.018 1.00 17.72 126 GLU A O 1
ATOM 796 N N . TYR A 1 106 ? 25.943 25.470 7.994 1.00 16.51 127 TYR A N 1
ATOM 797 C CA . TYR A 1 106 ? 25.410 24.227 8.484 1.00 16.83 127 TYR A CA 1
ATOM 798 C C . TYR A 1 106 ? 25.417 24.149 10.031 1.00 15.99 127 TYR A C 1
ATOM 799 O O . TYR A 1 106 ? 24.459 23.739 10.639 1.00 16.72 127 TYR A O 1
ATOM 808 N N . LEU A 1 107 ? 26.512 24.554 10.659 1.00 15.97 128 LEU A N 1
ATOM 809 C CA . LEU A 1 107 ? 26.614 24.505 12.140 1.00 16.50 128 LEU A CA 1
ATOM 810 C C . LEU A 1 107 ? 25.622 25.470 12.794 1.00 16.33 128 LEU A C 1
ATOM 811 O O . LEU A 1 107 ? 24.995 25.156 13.801 1.00 18.21 128 LEU A O 1
ATOM 816 N N . ARG A 1 108 ? 25.461 26.654 12.220 1.00 15.95 129 ARG A N 1
ATOM 817 C CA A ARG A 1 108 ? 24.421 27.570 12.673 0.50 15.26 129 ARG A CA 1
ATOM 818 C CA B ARG A 1 108 ? 24.425 27.563 12.686 0.50 15.94 129 ARG A CA 1
ATOM 819 C C . ARG A 1 108 ? 23.041 26.934 12.580 1.00 16.59 129 ARG A C 1
ATOM 820 O O . ARG A 1 108 ? 22.224 27.086 13.485 1.00 16.66 129 ARG A O 1
ATOM 835 N N . SER A 1 109 ? 22.777 26.229 11.477 1.00 16.29 130 SER A N 1
ATOM 836 C CA . SER A 1 109 ? 21.470 25.611 11.261 1.00 15.38 130 SER A CA 1
ATOM 837 C C . SER A 1 109 ? 21.178 24.482 12.263 1.00 19.10 130 SER A C 1
ATOM 838 O O . SER A 1 109 ? 20.047 24.284 12.633 1.00 17.21 130 SER A O 1
ATOM 841 N N . LEU A 1 110 ? 22.211 23.783 12.691 1.00 20.91 131 LEU A N 1
ATOM 842 C CA A LEU A 1 110 ? 22.067 22.674 13.640 0.50 22.45 131 LEU A CA 1
ATOM 843 C CA B LEU A 1 110 ? 22.126 22.676 13.628 0.50 23.65 131 LEU A CA 1
ATOM 844 C C . LEU A 1 110 ? 21.658 23.140 15.013 1.00 22.59 131 LEU A C 1
ATOM 845 O O . LEU A 1 110 ? 20.904 22.454 15.690 1.00 24.12 131 LEU A O 1
ATOM 854 N N . GLY A 1 111 ? 22.112 24.315 15.436 1.00 19.72 132 GLY A N 1
ATOM 855 C CA . GLY A 1 111 ? 21.800 24.801 16.742 1.00 29.97 132 GLY A CA 1
ATOM 856 C C . GLY A 1 111 ? 20.336 25.141 16.827 1.00 33.20 132 GLY A C 1
ATOM 857 O O . GLY A 1 111 ? 19.779 25.088 17.900 1.00 26.38 132 GLY A O 1
ATOM 858 N N . SER A 1 112 ? 19.737 25.481 15.671 1.00 35.65 133 SER A N 1
ATOM 859 C CA . SER A 1 112 ? 18.318 25.848 15.596 1.00 38.30 133 SER A CA 1
ATOM 860 C C . SER A 1 112 ? 17.364 24.691 15.369 1.00 42.77 133 SER A C 1
ATOM 861 O O . SER A 1 112 ? 16.168 24.921 15.237 1.00 42.33 133 SER A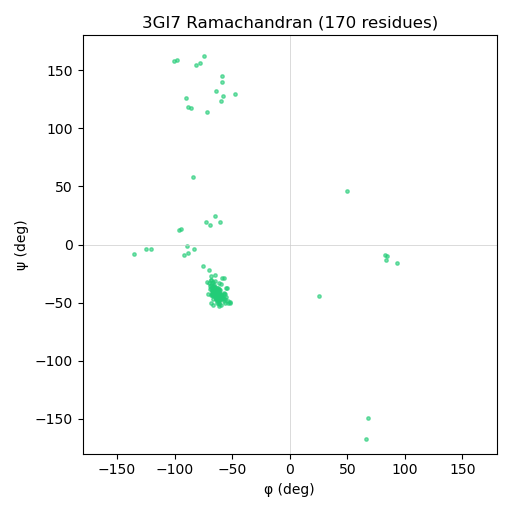 O 1
ATOM 864 N N . GLN A 1 113 ? 17.861 23.465 15.230 1.00 45.33 134 GLN A N 1
ATOM 865 C CA . GLN A 1 113 ? 16.950 22.313 15.158 1.00 47.73 134 GLN A CA 1
ATOM 866 C C . GLN A 1 113 ? 16.379 22.134 16.591 1.00 49.39 134 GLN A C 1
ATOM 867 O O . GLN A 1 113 ? 17.140 21.892 17.540 1.00 51.32 134 GLN A O 1
ATOM 873 N N . ASN A 1 114 ? 15.064 22.348 16.752 1.00 53.65 135 ASN A N 1
ATOM 874 C CA . ASN A 1 114 ? 14.414 22.445 18.097 1.00 56.80 135 ASN A CA 1
ATOM 875 C C . ASN A 1 114 ? 14.034 21.082 18.681 1.00 58.83 135 ASN A C 1
ATOM 876 O O . ASN A 1 114 ? 13.858 20.113 17.937 1.00 62.02 135 ASN A O 1
ATOM 878 N N . ASP B 1 16 ? 3.555 5.739 11.166 1.00 41.60 37 ASP B N 1
ATOM 879 C CA . ASP B 1 16 ? 3.057 5.223 9.856 1.00 38.24 37 ASP B CA 1
ATOM 880 C C . ASP B 1 16 ? 4.118 4.383 9.152 1.00 32.97 37 ASP B C 1
ATOM 881 O O . ASP B 1 16 ? 5.327 4.742 9.056 1.00 31.44 37 ASP B O 1
ATOM 886 N N . GLN B 1 17 ? 3.617 3.260 8.647 1.00 29.66 38 GLN B N 1
ATOM 887 C CA . GLN B 1 17 ? 4.340 2.415 7.719 1.00 30.32 38 GLN B CA 1
ATOM 888 C C . GLN B 1 17 ? 4.783 3.239 6.512 1.00 29.15 38 GLN B C 1
ATOM 889 O O . GLN B 1 17 ? 5.887 3.009 5.998 1.00 26.34 38 GLN B O 1
ATOM 892 N N . GLN B 1 18 ? 3.930 4.178 6.060 1.00 26.28 39 GLN B N 1
ATOM 893 C CA . GLN B 1 18 ? 4.219 5.015 4.873 1.00 23.72 39 GLN B CA 1
ATOM 894 C C . GLN B 1 18 ? 5.316 6.049 5.083 1.00 24.32 39 GLN B C 1
ATOM 895 O O . GLN B 1 18 ? 6.155 6.205 4.231 1.00 23.49 39 GLN B O 1
ATOM 897 N N . THR B 1 19 ? 5.336 6.742 6.214 1.00 22.01 40 THR B N 1
ATOM 898 C CA . THR B 1 19 ? 6.450 7.610 6.553 1.00 23.74 40 THR B CA 1
ATOM 899 C C . THR B 1 19 ? 7.751 6.794 6.542 1.00 23.00 40 THR B C 1
ATOM 900 O O . THR B 1 19 ? 8.741 7.214 5.952 1.00 17.75 40 THR B O 1
ATOM 904 N N . PHE B 1 20 ? 7.726 5.619 7.181 1.00 17.98 41 PHE B N 1
ATOM 905 C CA . PHE B 1 20 ? 8.898 4.772 7.249 1.00 16.79 41 PHE B CA 1
ATOM 906 C C . PHE B 1 20 ? 9.352 4.329 5.847 1.00 17.55 41 PHE B C 1
ATOM 907 O O . PHE B 1 20 ? 10.525 4.474 5.497 1.00 16.78 41 PHE B O 1
ATOM 915 N N . ALA B 1 21 ? 8.425 3.796 5.054 1.00 17.35 42 ALA B N 1
ATOM 916 C CA . ALA B 1 21 ? 8.740 3.316 3.714 1.00 18.11 42 ALA B CA 1
ATOM 917 C C . ALA B 1 21 ? 9.238 4.451 2.798 1.00 16.87 42 ALA B C 1
ATOM 918 O O . ALA B 1 21 ? 10.242 4.271 2.076 1.00 17.65 42 ALA B O 1
ATOM 920 N N . CYS B 1 22 ? 8.602 5.627 2.843 1.00 18.53 43 CYS B N 1
ATOM 921 C CA . CYS B 1 22 ? 9.043 6.739 1.974 1.00 18.36 43 CYS B CA 1
ATOM 922 C C . CYS B 1 22 ? 10.380 7.297 2.382 1.00 18.38 43 CYS B C 1
ATOM 923 O O . CYS B 1 22 ? 11.155 7.661 1.520 1.00 17.54 43 CYS B O 1
ATOM 926 N N . ALA B 1 23 ? 10.660 7.403 3.678 1.00 18.48 44 ALA B N 1
ATOM 927 C CA . ALA B 1 23 ? 11.972 7.900 4.110 1.00 18.10 44 ALA B CA 1
ATOM 928 C C . ALA B 1 23 ? 13.068 6.958 3.583 1.00 20.41 44 ALA B C 1
ATOM 929 O O . ALA B 1 23 ? 14.094 7.420 3.086 1.00 19.92 44 ALA B O 1
ATOM 931 N N . ALA B 1 24 ? 12.849 5.645 3.687 1.00 18.33 45 ALA B N 1
ATOM 932 C CA . ALA B 1 24 ? 13.792 4.638 3.181 1.00 20.78 45 ALA B CA 1
ATOM 933 C C . ALA B 1 24 ? 13.932 4.689 1.657 1.00 23.34 45 ALA B C 1
ATOM 934 O O . ALA B 1 24 ? 15.021 4.707 1.105 1.00 22.60 45 ALA B O 1
ATOM 936 N N . PHE B 1 25 ? 12.814 4.818 0.971 1.00 21.80 46 PHE B N 1
ATOM 937 C CA . PHE B 1 25 ? 12.817 4.886 -0.481 1.00 22.88 46 PHE B CA 1
ATOM 938 C C . PHE B 1 25 ? 13.507 6.135 -1.002 1.00 24.23 46 PHE B C 1
ATOM 939 O O . PHE B 1 25 ? 14.312 6.061 -1.932 1.00 23.28 46 PHE B O 1
ATOM 947 N N . ASN B 1 26 ? 13.221 7.270 -0.371 1.00 23.05 47 ASN B N 1
ATOM 948 C CA A ASN B 1 26 ? 13.843 8.493 -0.806 0.50 24.76 47 ASN B CA 1
ATOM 949 C CA B ASN B 1 26 ? 13.867 8.576 -0.656 0.50 25.83 47 ASN B CA 1
ATOM 950 C C . ASN B 1 26 ? 15.358 8.525 -0.507 1.00 24.19 47 ASN B C 1
ATOM 951 O O . ASN B 1 26 ? 16.138 9.137 -1.284 1.00 21.68 47 ASN B O 1
ATOM 960 N N . LYS B 1 27 ? 15.787 7.863 0.561 1.00 23.24 48 LYS B N 1
ATOM 961 C CA . LYS B 1 27 ? 17.209 7.667 0.756 1.00 20.46 48 LYS B CA 1
ATOM 962 C C . LYS B 1 27 ? 17.805 6.855 -0.407 1.00 21.31 48 LYS B C 1
ATOM 963 O O . LYS B 1 27 ? 18.867 7.219 -0.928 1.00 20.12 48 LYS B O 1
ATOM 969 N N . GLN B 1 28 ? 17.148 5.772 -0.808 1.00 21.67 49 GLN B N 1
ATOM 970 C CA . GLN B 1 28 ? 17.619 4.972 -1.934 1.00 24.47 49 GLN B CA 1
ATOM 971 C C . GLN B 1 28 ? 17.696 5.818 -3.193 1.00 25.60 49 GLN B C 1
ATOM 972 O O . GLN B 1 28 ? 18.680 5.744 -3.933 1.00 25.54 49 GLN B O 1
ATOM 978 N N . VAL B 1 29 ? 16.668 6.611 -3.460 1.00 24.05 50 VAL B N 1
ATOM 979 C CA . VAL B 1 29 ? 16.693 7.437 -4.667 1.00 22.12 50 VAL B CA 1
ATOM 980 C C . VAL B 1 29 ? 17.859 8.420 -4.613 1.00 22.90 50 VAL B C 1
ATOM 981 O O . VAL B 1 29 ? 18.597 8.594 -5.609 1.00 19.95 50 VAL B O 1
ATOM 985 N N . ALA B 1 30 ? 18.035 9.086 -3.466 1.00 20.97 51 ALA B N 1
ATOM 986 C CA . ALA B 1 30 ? 19.116 10.049 -3.340 1.00 21.11 51 ALA B CA 1
ATOM 987 C C . ALA B 1 30 ? 20.490 9.401 -3.548 1.00 22.99 51 ALA B C 1
ATOM 988 O O . ALA B 1 30 ? 21.368 10.022 -4.113 1.00 21.77 51 ALA B O 1
ATOM 990 N N . GLU B 1 31 ? 20.680 8.193 -3.045 1.00 20.66 52 GLU B N 1
ATOM 991 C CA . GLU B 1 31 ? 21.947 7.488 -3.222 1.00 21.76 52 GLU B CA 1
ATOM 992 C C . GLU B 1 31 ? 22.179 7.035 -4.652 1.00 21.61 52 GLU B C 1
ATOM 993 O O . GLU B 1 31 ? 23.315 7.044 -5.127 1.00 20.37 52 GLU B O 1
ATOM 999 N N . ARG B 1 32 ? 21.111 6.686 -5.362 1.00 20.67 53 ARG B N 1
ATOM 1000 C CA . ARG B 1 32 ? 21.237 6.365 -6.799 1.00 21.47 53 ARG B CA 1
ATOM 1001 C C . ARG B 1 32 ? 21.633 7.585 -7.594 1.00 23.05 53 ARG B C 1
ATOM 1002 O O . ARG B 1 32 ? 22.493 7.509 -8.499 1.00 20.84 53 ARG B O 1
ATOM 1005 N N . GLU B 1 33 ? 21.041 8.737 -7.286 1.00 22.66 54 GLU B N 1
ATOM 1006 C CA . GLU B 1 33 ? 21.402 9.944 -8.009 1.00 23.71 54 GLU B CA 1
ATOM 1007 C C . GLU B 1 33 ? 22.837 10.390 -7.684 1.00 23.31 54 GLU B C 1
ATOM 1008 O O . GLU B 1 33 ? 23.564 10.905 -8.549 1.00 23.32 54 GLU B O 1
ATOM 1014 N N . LEU B 1 34 ? 23.255 10.186 -6.433 1.00 22.06 55 LEU B N 1
ATOM 1015 C CA . LEU B 1 34 ? 24.612 10.506 -6.047 1.00 20.30 55 LEU B CA 1
ATOM 1016 C C . LEU B 1 34 ? 25.594 9.597 -6.806 1.00 20.14 55 LEU B C 1
ATOM 1017 O O . LEU B 1 34 ? 26.635 10.077 -7.316 1.00 19.91 55 LEU B O 1
ATOM 1022 N N . GLN B 1 35 ? 25.277 8.300 -6.879 1.00 18.98 56 GLN B N 1
ATOM 1023 C CA . GLN B 1 35 ? 26.174 7.399 -7.581 1.00 21.64 56 GLN B CA 1
ATOM 1024 C C . GLN B 1 35 ? 26.301 7.806 -9.077 1.00 23.30 56 GLN B C 1
ATOM 1025 O O . GLN B 1 35 ? 27.401 7.770 -9.662 1.00 22.09 56 GLN B O 1
ATOM 1031 N N . SER B 1 36 ? 25.184 8.179 -9.686 1.00 20.67 57 SER B N 1
ATOM 1032 C CA A SER B 1 36 ? 25.187 8.663 -11.058 0.50 21.69 57 SER B CA 1
ATOM 1033 C CA B SER B 1 36 ? 25.177 8.662 -11.056 0.50 22.01 57 SER B CA 1
ATOM 1034 C C . SER B 1 36 ? 26.000 9.930 -11.195 1.00 22.45 57 SER B C 1
ATOM 1035 O O . SER B 1 36 ? 26.752 10.058 -12.120 1.00 20.31 57 SER B O 1
ATOM 1040 N N . ALA B 1 37 ? 25.874 10.858 -10.242 1.00 21.89 58 ALA B N 1
ATOM 1041 C CA . ALA B 1 37 ? 26.685 12.088 -10.265 1.00 19.01 58 ALA B CA 1
ATOM 1042 C C . ALA B 1 37 ? 28.165 11.778 -10.151 1.00 20.50 58 ALA B C 1
ATOM 1043 O O . ALA B 1 37 ? 29.001 12.360 -10.871 1.00 21.04 58 ALA B O 1
ATOM 1045 N N . TYR B 1 38 ? 28.493 10.853 -9.268 1.00 20.14 59 TYR B N 1
ATOM 1046 C CA . TYR B 1 38 ? 29.878 10.406 -9.087 1.00 18.79 59 TYR B CA 1
ATOM 1047 C C . TYR B 1 38 ? 30.409 9.787 -10.395 1.00 19.85 59 TYR B C 1
ATOM 1048 O O . TYR B 1 38 ? 31.474 10.182 -10.898 1.00 18.88 59 TYR B O 1
ATOM 1057 N N . ASP B 1 39 ? 29.652 8.850 -10.976 1.00 20.71 60 ASP B N 1
ATOM 1058 C CA . ASP B 1 39 ? 30.087 8.179 -12.208 1.00 22.07 60 ASP B CA 1
ATOM 1059 C C . ASP B 1 39 ? 30.252 9.145 -13.371 1.00 23.63 60 ASP B C 1
ATOM 1060 O O . ASP B 1 39 ? 31.230 9.041 -14.130 1.00 20.79 60 ASP B O 1
ATOM 1065 N N . GLU B 1 40 ? 29.328 10.101 -13.502 1.00 20.77 61 GLU B N 1
ATOM 1066 C CA . GLU B 1 40 ? 29.429 11.092 -14.567 1.00 21.24 61 GLU B CA 1
ATOM 1067 C C . GLU B 1 40 ? 30.584 12.052 -14.341 1.00 21.77 61 GLU B C 1
ATOM 1068 O O . GLU B 1 40 ? 31.201 12.507 -15.296 1.00 19.38 61 GLU B O 1
ATOM 1074 N N . LEU B 1 41 ? 30.867 12.415 -13.091 1.00 19.61 62 LEU B N 1
ATOM 1075 C CA . LEU B 1 41 ? 32.059 13.203 -12.789 1.00 20.71 62 LEU B CA 1
ATOM 1076 C C . LEU B 1 41 ? 33.323 12.504 -13.260 1.00 19.92 62 LEU B C 1
ATOM 1077 O O . LEU B 1 41 ? 34.157 13.139 -13.910 1.00 19.15 62 LEU B O 1
ATOM 1082 N N . ILE B 1 42 ? 33.467 11.221 -12.923 1.00 20.58 63 ILE B N 1
ATOM 1083 C CA . ILE B 1 42 ? 34.616 10.412 -13.358 1.00 20.64 63 ILE B CA 1
ATOM 1084 C C . ILE B 1 42 ? 34.742 10.453 -14.886 1.00 20.84 63 ILE B C 1
ATOM 1085 O O . ILE B 1 42 ? 35.828 10.694 -15.412 1.00 19.91 63 ILE B O 1
ATOM 1090 N N . GLU B 1 43 ? 33.630 10.285 -15.596 1.00 21.66 64 GLU B N 1
ATOM 1091 C CA A GLU B 1 43 ? 33.683 10.318 -17.057 0.50 21.75 64 GLU B CA 1
ATOM 1092 C CA B GLU B 1 43 ? 33.621 10.327 -17.064 0.50 22.45 64 GLU B CA 1
ATOM 1093 C C . GLU B 1 43 ? 34.088 11.702 -17.571 1.00 22.89 64 GLU B C 1
ATOM 1094 O O . GLU B 1 43 ? 34.918 11.803 -18.488 1.00 20.32 64 GLU B O 1
ATOM 1105 N N . ARG B 1 44 ? 33.543 12.776 -16.977 1.00 18.25 65 ARG B N 1
ATOM 1106 C CA . ARG B 1 44 ? 33.895 14.144 -17.385 1.00 19.75 65 ARG B CA 1
ATOM 1107 C C . ARG B 1 44 ? 35.371 14.391 -17.194 1.00 18.83 65 ARG B C 1
ATOM 1108 O O . ARG B 1 44 ? 36.023 14.999 -18.023 1.00 19.37 65 ARG B O 1
ATOM 1124 N N . ARG B 1 46 ? 37.896 12.186 -16.901 1.00 20.28 67 ARG B N 1
ATOM 1125 C CA . ARG B 1 46 ? 38.683 11.418 -17.904 1.00 22.78 67 ARG B CA 1
ATOM 1126 C C . ARG B 1 46 ? 38.626 12.041 -19.296 1.00 22.28 67 ARG B C 1
ATOM 1127 O O . ARG B 1 46 ? 39.647 12.149 -19.981 1.00 20.84 67 ARG B O 1
ATOM 1135 N N A ASP B 1 47 ? 37.434 12.448 -19.720 0.50 22.15 68 ASP B N 1
ATOM 1136 N N B ASP B 1 47 ? 37.431 12.447 -19.723 0.50 22.62 68 ASP B N 1
ATOM 1137 C CA A ASP B 1 47 ? 37.279 13.156 -20.988 0.50 23.20 68 ASP B CA 1
ATOM 1138 C CA B ASP B 1 47 ? 37.281 13.144 -21.001 0.50 24.08 68 ASP B CA 1
ATOM 1139 C C A ASP B 1 47 ? 38.194 14.391 -21.067 0.50 23.56 68 ASP B C 1
ATOM 1140 C C B ASP B 1 47 ? 38.179 14.391 -21.071 0.50 24.13 68 ASP B C 1
ATOM 1141 O O A ASP B 1 47 ? 38.886 14.605 -22.058 0.50 21.65 68 ASP B O 1
ATOM 1142 O O B ASP B 1 47 ? 38.852 14.620 -22.070 0.50 22.39 68 ASP B O 1
ATOM 1151 N N . GLN B 1 48 ? 38.219 15.186 -20.013 1.00 22.89 69 GLN B N 1
ATOM 1152 C CA A GLN B 1 48 ? 38.942 16.457 -20.030 0.50 23.43 69 GLN B CA 1
ATOM 1153 C CA B GLN B 1 48 ? 38.951 16.448 -20.088 0.50 24.65 69 GLN B CA 1
ATOM 1154 C C . GLN B 1 48 ? 40.436 16.314 -19.733 1.00 25.08 69 GLN B C 1
ATOM 1155 O O . GLN B 1 48 ? 41.253 17.053 -20.268 1.00 25.34 69 GLN B O 1
ATOM 1166 N N . PHE B 1 49 ? 40.804 15.359 -18.884 1.00 23.35 70 PHE B N 1
ATOM 1167 C CA . PHE B 1 49 ? 42.187 15.289 -18.387 1.00 24.65 70 PHE B CA 1
ATOM 1168 C C . PHE B 1 49 ? 42.909 13.961 -18.613 1.00 26.76 70 PHE B C 1
ATOM 1169 O O . PHE B 1 49 ? 44.078 13.841 -18.262 1.00 27.39 70 PHE B O 1
ATOM 1177 N N . GLY B 1 50 ? 42.219 12.969 -19.163 1.00 26.08 71 GLY B N 1
ATOM 1178 C CA . GLY B 1 50 ? 42.836 11.678 -19.483 1.00 28.25 71 GLY B CA 1
ATOM 1179 C C . GLY B 1 50 ? 43.217 10.942 -18.218 1.00 30.02 71 GLY B C 1
ATOM 1180 O O . GLY B 1 50 ? 42.605 11.162 -17.194 1.00 31.89 71 GLY B O 1
ATOM 1181 N N . ASP B 1 51 ? 44.275 10.136 -18.278 1.00 31.55 72 ASP B N 1
ATOM 1182 C CA . ASP B 1 51 ? 44.796 9.414 -17.107 1.00 33.03 72 ASP B CA 1
ATOM 1183 C C . ASP B 1 51 ? 45.731 10.352 -16.339 1.00 32.67 72 ASP B C 1
ATOM 1184 O O . ASP B 1 51 ? 46.908 10.042 -16.180 1.00 35.38 72 ASP B O 1
ATOM 1186 N N . GLU B 1 52 ? 45.237 11.514 -15.896 1.00 29.05 73 GLU B N 1
ATOM 1187 C CA . GLU B 1 52 ? 46.081 12.452 -15.162 1.00 26.05 73 GLU B CA 1
ATOM 1188 C C . GLU B 1 52 ? 46.508 11.790 -13.863 1.00 25.25 73 GLU B C 1
ATOM 1189 O O . GLU B 1 52 ? 45.663 11.268 -13.130 1.00 25.53 73 GLU B O 1
ATOM 1195 N N . ALA B 1 53 ? 47.794 11.855 -13.540 1.00 23.77 74 ALA B N 1
ATOM 1196 C CA . ALA B 1 53 ? 48.317 11.131 -12.363 1.00 25.91 74 ALA B CA 1
ATOM 1197 C C . ALA B 1 53 ? 47.582 11.575 -11.099 1.00 23.87 74 ALA B C 1
ATOM 1198 O O . ALA B 1 53 ? 47.426 12.776 -10.858 1.00 25.53 74 ALA B O 1
ATOM 1200 N N . GLY B 1 54 ? 47.058 10.613 -10.332 1.00 24.54 75 GLY B N 1
ATOM 1201 C CA . GLY B 1 54 ? 46.429 10.919 -9.025 1.00 24.25 75 GLY B CA 1
ATOM 1202 C C . GLY B 1 54 ? 44.977 11.386 -9.021 1.00 23.66 75 GLY B C 1
ATOM 1203 O O . GLY B 1 54 ? 44.362 11.498 -7.948 1.00 24.35 75 GLY B O 1
ATOM 1204 N N . LEU B 1 55 ? 44.419 11.670 -10.197 1.00 21.26 76 LEU B N 1
ATOM 1205 C CA . LEU B 1 55 ? 43.162 12.405 -10.265 1.00 20.23 76 LEU B CA 1
ATOM 1206 C C . LEU B 1 55 ? 42.006 11.494 -9.826 1.00 22.37 76 LEU B C 1
ATOM 1207 O O . LEU B 1 55 ? 41.233 11.845 -8.951 1.00 20.17 76 LEU B O 1
ATOM 1220 N N . SER B 1 57 ? 42.208 8.812 -8.094 1.00 21.79 78 SER B N 1
ATOM 1221 C CA A SER B 1 57 ? 42.464 8.459 -6.701 0.50 22.05 78 SER B CA 1
ATOM 1222 C CA B SER B 1 57 ? 42.490 8.461 -6.702 0.50 23.57 78 SER B CA 1
ATOM 1223 C C . SER B 1 57 ? 42.086 9.560 -5.728 1.00 20.91 78 SER B C 1
ATOM 1224 O O . SER B 1 57 ? 41.541 9.271 -4.679 1.00 23.45 78 SER B O 1
ATOM 1229 N N . ARG B 1 58 ? 42.368 10.811 -6.074 1.00 17.66 79 ARG B N 1
ATOM 1230 C CA . ARG B 1 58 ? 41.924 11.928 -5.242 1.00 18.32 79 ARG B CA 1
ATOM 1231 C C . ARG B 1 58 ? 40.391 12.005 -5.155 1.00 17.39 79 ARG B C 1
ATOM 1232 O O . ARG B 1 58 ? 39.841 12.270 -4.100 1.00 18.15 79 ARG B O 1
ATOM 1240 N N . ILE B 1 59 ? 39.697 11.784 -6.257 1.00 17.52 80 ILE B N 1
ATOM 1241 C CA . ILE B 1 59 ? 38.241 11.862 -6.257 1.00 17.64 80 ILE B CA 1
ATOM 1242 C C . ILE B 1 59 ? 37.650 10.730 -5.422 1.00 19.38 80 ILE B C 1
ATOM 1243 O O . ILE B 1 59 ? 36.703 10.912 -4.646 1.00 18.17 80 ILE B O 1
ATOM 1248 N N . GLU B 1 60 ? 38.232 9.543 -5.567 1.00 19.38 81 GLU B N 1
ATOM 1249 C CA A GLU B 1 60 ? 37.772 8.391 -4.793 0.50 19.55 81 GLU B CA 1
ATOM 1250 C CA B GLU B 1 60 ? 37.800 8.377 -4.786 0.50 21.09 81 GLU B CA 1
ATOM 1251 C C . GLU B 1 60 ? 38.024 8.591 -3.289 1.00 18.39 81 GLU B C 1
ATOM 1252 O O . GLU B 1 60 ? 37.148 8.294 -2.451 1.00 19.74 81 GLU B O 1
ATOM 1263 N N . ALA B 1 61 ? 39.195 9.068 -2.962 1.00 18.34 82 ALA B N 1
ATOM 1264 C CA . ALA B 1 61 ? 39.578 9.296 -1.568 1.00 21.60 82 ALA B CA 1
ATOM 1265 C C . ALA B 1 61 ? 38.662 10.320 -0.936 1.00 20.05 82 ALA B C 1
ATOM 1266 O O . ALA B 1 61 ? 38.283 10.167 0.224 1.00 20.31 82 ALA B O 1
ATOM 1268 N N . ALA B 1 62 ? 38.390 11.419 -1.659 1.00 19.12 83 ALA B N 1
ATOM 1269 C CA . ALA B 1 62 ? 37.500 12.457 -1.124 1.00 20.03 83 ALA B CA 1
ATOM 1270 C C . ALA B 1 62 ? 36.117 11.911 -0.872 1.00 19.18 83 ALA B C 1
ATOM 1271 O O . ALA B 1 62 ? 35.516 12.174 0.184 1.00 17.73 83 ALA B O 1
ATOM 1273 N N . GLU B 1 63 ? 35.601 11.103 -1.787 1.00 16.61 84 GLU B N 1
ATOM 1274 C CA . GLU B 1 63 ? 34.253 10.598 -1.615 1.00 19.46 84 GLU B CA 1
ATOM 1275 C C . GLU B 1 63 ? 34.208 9.641 -0.415 1.00 19.48 84 GLU B C 1
ATOM 1276 O O . GLU B 1 63 ? 33.203 9.597 0.270 1.00 19.21 84 GLU B O 1
ATOM 1282 N N . LYS B 1 64 ? 35.292 8.892 -0.167 1.00 21.22 85 LYS B N 1
ATOM 1283 C CA . LYS B 1 64 ? 35.357 7.998 1.007 1.00 21.01 85 LYS B CA 1
ATOM 1284 C C . LYS B 1 64 ? 35.308 8.801 2.321 1.00 19.80 85 LYS B C 1
ATOM 1285 O O . LYS B 1 64 ? 34.536 8.472 3.238 1.00 19.96 85 LYS B O 1
ATOM 1291 N N . VAL B 1 65 ? 36.102 9.859 2.391 1.00 16.97 86 VAL B N 1
ATOM 1292 C CA . VAL B 1 65 ? 36.068 10.746 3.567 1.00 19.22 86 VAL B CA 1
ATOM 1293 C C . VAL B 1 65 ? 34.679 11.379 3.722 1.00 17.61 86 VAL B C 1
ATOM 1294 O O . VAL B 1 65 ? 34.145 11.500 4.849 1.00 17.98 86 VAL B O 1
ATOM 1298 N N . TRP B 1 66 ? 34.075 11.755 2.596 1.00 18.18 87 TRP B N 1
ATOM 1299 C CA . TRP B 1 66 ? 32.710 12.276 2.636 1.00 18.10 87 TRP B CA 1
ATOM 1300 C C . TRP B 1 66 ? 31.744 11.310 3.254 1.00 19.37 87 TRP B C 1
ATOM 1301 O O . TRP B 1 66 ? 30.917 11.701 4.090 1.00 17.40 87 TRP B O 1
ATOM 1312 N N . SER B 1 67 ? 31.838 10.018 2.927 1.00 17.24 88 SER B N 1
ATOM 1313 C CA . SER B 1 67 ? 30.857 9.112 3.483 1.00 17.94 88 SER B CA 1
ATOM 1314 C C . SER B 1 67 ? 31.091 9.002 4.996 1.00 18.22 88 SER B C 1
ATOM 1315 O O . SER B 1 67 ? 30.148 8.790 5.755 1.00 20.55 88 SER B O 1
ATOM 1318 N N . GLN B 1 68 ? 32.328 9.140 5.440 1.00 17.48 89 GLN B N 1
ATOM 1319 C CA . GLN B 1 68 ? 32.603 9.150 6.888 1.00 18.53 89 GLN B CA 1
ATOM 1320 C C . GLN B 1 68 ? 32.009 10.401 7.568 1.00 17.89 89 GLN B C 1
ATOM 1321 O O . GLN B 1 68 ? 31.444 10.317 8.676 1.00 18.44 89 GLN B O 1
ATOM 1327 N N . LEU B 1 69 ? 32.111 11.558 6.909 1.00 18.17 90 LEU B N 1
ATOM 1328 C CA . LEU B 1 69 ? 31.506 12.778 7.447 1.00 17.48 90 LEU B CA 1
ATOM 1329 C C . LEU B 1 69 ? 29.992 12.630 7.490 1.00 17.10 90 LEU B C 1
ATOM 1330 O O . LEU B 1 69 ? 29.359 13.020 8.454 1.00 15.86 90 LEU B O 1
ATOM 1335 N N . ARG B 1 70 ? 29.420 12.074 6.435 1.00 17.20 91 ARG B N 1
ATOM 1336 C CA . ARG B 1 70 ? 27.985 11.870 6.376 1.00 18.47 91 ARG B CA 1
ATOM 1337 C C . ARG B 1 70 ? 27.527 11.110 7.592 1.00 19.41 91 ARG B C 1
ATOM 1338 O O . ARG B 1 70 ? 26.597 11.519 8.250 1.00 19.98 91 ARG B O 1
ATOM 1346 N N . ASP B 1 71 ? 28.174 9.993 7.905 1.00 19.92 92 ASP B N 1
ATOM 1347 C CA A ASP B 1 71 ? 27.713 9.233 9.049 0.50 19.64 92 ASP B CA 1
ATOM 1348 C CA B ASP B 1 71 ? 27.806 9.150 9.085 0.50 20.75 92 ASP B CA 1
ATOM 1349 C C . ASP B 1 71 ? 27.945 9.973 10.372 1.00 19.51 92 ASP B C 1
ATOM 1350 O O . ASP B 1 71 ? 27.098 9.907 11.252 1.00 18.26 92 ASP B O 1
ATOM 1359 N N . ALA B 1 72 ? 29.033 10.724 10.473 1.00 17.98 93 ALA B N 1
ATOM 1360 C CA . ALA B 1 72 ? 29.352 11.449 11.714 1.00 17.48 93 ALA B CA 1
ATOM 1361 C C . ALA B 1 72 ? 28.334 12.557 11.906 1.00 16.58 93 ALA B C 1
ATOM 1362 O O . ALA B 1 72 ? 27.837 12.743 13.026 1.00 17.08 93 ALA B O 1
ATOM 1364 N N . ASP B 1 73 ? 28.003 13.284 10.829 1.00 17.69 94 ASP B N 1
ATOM 1365 C CA . ASP B 1 73 ? 27.005 14.362 10.953 1.00 17.23 94 ASP B CA 1
ATOM 1366 C C . ASP B 1 73 ? 25.611 13.828 11.215 1.00 17.91 94 ASP B C 1
ATOM 1367 O O . ASP B 1 73 ? 24.838 14.445 11.993 1.00 19.21 94 ASP B O 1
ATOM 1372 N N . CYS B 1 74 ? 25.250 12.691 10.587 1.00 18.89 95 CYS B N 1
ATOM 1373 C CA . CYS B 1 74 ? 23.955 12.093 10.858 1.00 20.91 95 CYS B CA 1
ATOM 1374 C C . CYS B 1 74 ? 23.817 11.607 12.315 1.00 19.64 95 CYS B C 1
ATOM 1375 O O . CYS B 1 74 ? 22.702 11.649 12.871 1.00 19.45 95 CYS B O 1
ATOM 1378 N N . LYS B 1 75 ? 24.919 11.171 12.932 1.00 18.59 96 LYS B N 1
ATOM 1379 C CA . LYS B 1 75 ? 24.912 10.772 14.341 1.00 19.84 96 LYS B CA 1
ATOM 1380 C C . LYS B 1 75 ? 24.630 11.966 15.245 1.00 16.47 96 LYS B C 1
ATOM 1381 O O . LYS B 1 75 ? 23.903 11.840 16.247 1.00 17.89 96 LYS B O 1
ATOM 1387 N N . VAL B 1 76 ? 25.146 13.131 14.872 1.00 16.10 97 VAL B N 1
ATOM 1388 C CA . VAL B 1 76 ? 24.820 14.396 15.571 1.00 13.59 97 VAL B CA 1
ATOM 1389 C C . VAL B 1 76 ? 23.346 14.744 15.342 1.00 17.06 97 VAL B C 1
ATOM 1390 O O . VAL B 1 76 ? 22.598 14.957 16.290 1.00 15.55 97 VAL B O 1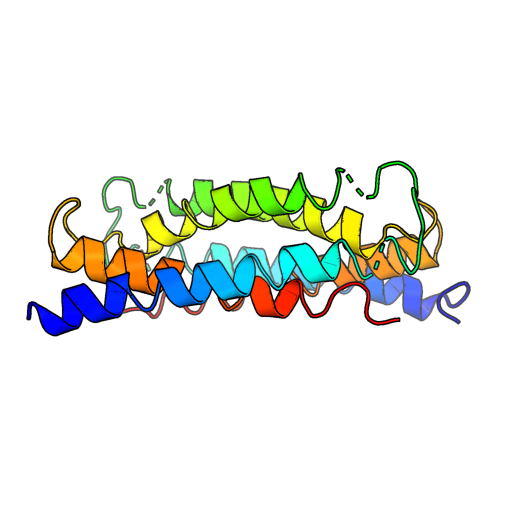
ATOM 1394 N N . GLU B 1 77 ? 22.895 14.765 14.083 1.00 17.12 98 GLU B N 1
ATOM 1395 C CA . GLU B 1 77 ? 21.519 15.187 13.794 1.00 18.49 98 GLU B CA 1
ATOM 1396 C C . GLU B 1 77 ? 20.456 14.306 14.433 1.00 18.37 98 GLU B C 1
ATOM 1397 O O . GLU B 1 77 ? 19.428 14.801 14.840 1.00 19.93 98 GLU B O 1
ATOM 1403 N N . THR B 1 78 ? 20.705 13.019 14.573 1.00 16.23 99 THR B N 1
ATOM 1404 C CA . THR B 1 78 ? 19.755 12.118 15.154 1.00 17.23 99 THR B CA 1
ATOM 1405 C C . THR B 1 78 ? 19.960 11.892 16.662 1.00 16.20 99 THR B C 1
ATOM 1406 O O . THR B 1 78 ? 19.400 10.964 17.246 1.00 17.63 99 THR B O 1
ATOM 1410 N N . HIS B 1 79 ? 20.779 12.725 17.292 1.00 16.24 100 HIS B N 1
ATOM 1411 C CA . HIS B 1 79 ? 21.146 12.495 18.709 1.00 15.58 100 HIS B CA 1
ATOM 1412 C C . HIS B 1 79 ? 19.955 12.430 19.654 1.00 17.90 100 HIS B C 1
ATOM 1413 O O . HIS B 1 79 ? 20.045 11.772 20.687 1.00 17.09 100 HIS B O 1
ATOM 1420 N N . ALA B 1 80 ? 18.854 13.116 19.347 1.00 20.29 101 ALA B N 1
ATOM 1421 C CA . ALA B 1 80 ? 17.726 13.107 20.265 1.00 21.31 101 ALA B CA 1
ATOM 1422 C C . ALA B 1 80 ? 16.817 11.897 20.111 1.00 21.98 101 ALA B C 1
ATOM 1423 O O . ALA B 1 80 ? 15.919 11.730 20.909 1.00 19.68 101 ALA B O 1
ATOM 1425 N N . GLU B 1 81 ? 17.065 11.025 19.143 1.00 18.00 102 GLU B N 1
ATOM 1426 C CA . GLU B 1 81 ? 16.227 9.856 18.929 1.00 20.96 102 GLU B CA 1
ATOM 1427 C C . GLU B 1 81 ? 16.864 8.592 19.521 1.00 21.47 102 GLU B C 1
ATOM 1428 O O . GLU B 1 81 ? 18.081 8.525 19.645 1.00 22.17 102 GLU B O 1
ATOM 1434 N N . GLN B 1 82 ? 16.042 7.574 19.801 1.00 25.01 103 GLN B N 1
ATOM 1435 C CA . GLN B 1 82 ? 16.517 6.314 20.379 1.00 24.84 103 GLN B CA 1
ATOM 1436 C C . GLN B 1 82 ? 16.986 5.370 19.282 1.00 26.98 103 GLN B C 1
ATOM 1437 O O . GLN B 1 82 ? 16.184 4.959 18.418 1.00 27.01 103 GLN B O 1
ATOM 1439 N N . PRO B 1 83 ? 18.276 5.013 19.302 1.00 28.77 104 PRO B N 1
ATOM 1440 C CA . PRO B 1 83 ? 18.773 4.172 18.211 1.00 31.30 104 PRO B CA 1
ATOM 1441 C C . PRO B 1 83 ? 18.001 2.862 18.135 1.00 28.90 104 PRO B C 1
ATOM 1442 O O . PRO B 1 83 ? 17.490 2.382 19.141 1.00 27.60 104 PRO B O 1
ATOM 1446 N N . GLY B 1 84 ? 17.802 2.364 16.916 1.00 27.83 105 GLY B N 1
ATOM 1447 C CA . GLY B 1 84 ? 16.992 1.170 16.715 1.00 26.84 105 GLY B CA 1
ATOM 1448 C C . GLY B 1 84 ? 15.496 1.360 16.633 1.00 27.74 105 GLY B C 1
ATOM 1449 O O . GLY B 1 84 ? 14.792 0.413 16.230 1.00 30.53 105 GLY B O 1
ATOM 1450 N N . SER B 1 85 ? 15.005 2.551 17.022 1.00 24.86 106 SER B N 1
ATOM 1451 C CA . SER B 1 85 ? 13.602 2.891 16.938 1.00 22.50 106 SER B CA 1
ATOM 1452 C C . SER B 1 85 ? 13.210 3.253 15.531 1.00 22.98 106 SER B C 1
ATOM 1453 O O . SER B 1 85 ? 14.058 3.681 14.735 1.00 21.44 106 SER B O 1
ATOM 1456 N N . ASN B 1 86 ? 11.919 3.111 15.225 1.00 21.53 107 ASN B N 1
ATOM 1457 C CA . ASN B 1 86 ? 11.421 3.477 13.899 1.00 23.21 107 ASN B CA 1
ATOM 1458 C C . ASN B 1 86 ? 11.651 4.990 13.654 1.00 20.77 107 ASN B C 1
ATOM 1459 O O . ASN B 1 86 ? 12.106 5.401 12.580 1.00 19.59 107 ASN B O 1
ATOM 1464 N N . ALA B 1 87 ? 11.388 5.808 14.668 1.00 21.57 108 ALA B N 1
ATOM 1465 C CA . ALA B 1 87 ? 11.610 7.265 14.594 1.00 21.71 108 ALA B CA 1
ATOM 1466 C C . ALA B 1 87 ? 13.067 7.638 14.281 1.00 20.11 108 ALA B C 1
ATOM 1467 O O . ALA B 1 87 ? 13.312 8.477 13.424 1.00 18.61 108 ALA B O 1
ATOM 1469 N N . TYR B 1 88 ? 14.018 7.007 14.967 1.00 17.21 109 TYR B N 1
ATOM 1470 C CA . TYR B 1 88 ? 15.447 7.203 14.695 1.00 17.96 109 TYR B CA 1
ATOM 1471 C C . TYR B 1 88 ? 15.769 6.841 13.242 1.00 16.50 109 TYR B C 1
ATOM 1472 O O . TYR B 1 88 ? 16.476 7.592 12.541 1.00 15.99 109 TYR B O 1
ATOM 1481 N N . GLN B 1 89 ? 15.247 5.703 12.783 1.00 16.65 110 GLN B N 1
ATOM 1482 C CA . GLN B 1 89 ? 15.578 5.259 11.423 1.00 16.66 110 GLN B CA 1
ATOM 1483 C C . GLN B 1 89 ? 15.016 6.199 10.341 1.00 17.28 110 GLN B C 1
ATOM 1484 O O . GLN B 1 89 ? 15.687 6.510 9.344 1.00 15.98 110 GLN B O 1
ATOM 1490 N N . ILE B 1 90 ? 13.796 6.692 10.547 1.00 16.87 111 ILE B N 1
ATOM 1491 C CA . ILE B 1 90 ? 13.221 7.739 9.655 1.00 18.24 111 ILE B CA 1
ATOM 1492 C C . ILE B 1 90 ? 14.124 8.978 9.616 1.00 17.77 111 ILE B C 1
ATOM 1493 O O . ILE B 1 90 ? 14.441 9.483 8.555 1.00 17.64 111 ILE B O 1
ATOM 1498 N N . ALA B 1 91 ? 14.557 9.433 10.786 1.00 15.31 112 ALA B N 1
ATOM 1499 C CA . ALA B 1 91 ? 15.377 10.626 10.919 1.00 16.37 112 ALA B CA 1
ATOM 1500 C C . ALA B 1 91 ? 16.745 10.379 10.299 1.00 17.21 112 ALA B C 1
ATOM 1501 O O . ALA B 1 91 ? 17.275 11.234 9.586 1.00 17.80 112 ALA B O 1
ATOM 1503 N N . TRP B 1 92 ? 17.286 9.176 10.498 1.00 15.69 113 TRP B N 1
ATOM 1504 C CA . TRP B 1 92 ? 18.579 8.801 9.932 1.00 15.61 113 TRP B CA 1
ATOM 1505 C C . TRP B 1 92 ? 18.485 8.814 8.394 1.00 16.39 113 TRP B C 1
ATOM 1506 O O . TRP B 1 92 ? 19.271 9.457 7.720 1.00 15.33 113 TRP B O 1
ATOM 1517 N N . ASN B 1 93 ? 17.471 8.146 7.854 1.00 16.31 114 ASN B N 1
ATOM 1518 C CA . ASN B 1 93 ? 17.292 8.091 6.402 1.00 15.48 114 ASN B CA 1
ATOM 1519 C C . ASN B 1 93 ? 17.109 9.479 5.773 1.00 16.97 114 ASN B C 1
ATOM 1520 O O . ASN B 1 93 ? 17.647 9.748 4.684 1.00 17.03 114 ASN B O 1
ATOM 1525 N N . SER B 1 94 ? 16.314 10.320 6.419 1.00 18.13 115 SER B N 1
ATOM 1526 C CA . SER B 1 94 ? 16.101 11.693 5.947 1.00 19.39 115 SER B CA 1
ATOM 1527 C C . SER B 1 94 ? 17.406 12.477 5.908 1.00 18.84 115 SER B C 1
ATOM 1528 O O . SER B 1 94 ? 17.657 13.175 4.932 1.00 18.37 115 SER B O 1
ATOM 1531 N N . CYS B 1 95 ? 18.218 12.381 6.953 1.00 17.62 116 CYS B N 1
ATOM 1532 C CA . CYS B 1 95 ? 19.521 13.053 7.003 1.00 17.40 116 CYS B CA 1
ATOM 1533 C C . CYS B 1 95 ? 20.433 12.543 5.896 1.00 19.35 116 CYS B C 1
ATOM 1534 O O . CYS B 1 95 ? 21.091 13.317 5.173 1.00 17.71 116 CYS B O 1
ATOM 1537 N N . ILE B 1 96 ? 20.519 11.214 5.750 1.00 18.42 117 ILE B N 1
ATOM 1538 C CA . ILE B 1 96 ? 21.366 10.629 4.699 1.00 18.40 117 ILE B CA 1
ATOM 1539 C C . ILE B 1 96 ? 20.905 11.104 3.313 1.00 17.40 117 ILE B C 1
ATOM 1540 O O . ILE B 1 96 ? 21.716 11.481 2.447 1.00 17.67 117 ILE B O 1
ATOM 1545 N N . ALA B 1 97 ? 19.590 11.110 3.085 1.00 18.67 118 ALA B N 1
ATOM 1546 C CA . ALA B 1 97 ? 19.090 11.560 1.798 1.00 20.84 118 ALA B CA 1
ATOM 1547 C C . ALA B 1 97 ? 19.473 13.001 1.489 1.00 22.06 118 ALA B C 1
ATOM 1548 O O . ALA B 1 97 ? 19.909 13.296 0.367 1.00 20.15 118 ALA B O 1
ATOM 1550 N N . GLN B 1 98 ? 19.303 13.897 2.455 1.00 20.10 119 GLN B N 1
ATOM 1551 C CA A GLN B 1 98 ? 19.618 15.298 2.239 0.50 21.99 119 GLN B CA 1
ATOM 1552 C CA B GLN B 1 98 ? 19.623 15.312 2.283 0.50 22.00 119 GLN B CA 1
ATOM 1553 C C . GLN B 1 98 ? 21.112 15.512 2.054 1.00 23.45 119 GLN B C 1
ATOM 1554 O O . GLN B 1 98 ? 21.521 16.237 1.140 1.00 22.68 119 GLN B O 1
ATOM 1565 N N . ARG B 1 99 ? 21.923 14.884 2.880 1.00 20.83 120 ARG B N 1
ATOM 1566 C CA A ARG B 1 99 ? 23.383 14.918 2.706 0.25 20.19 120 ARG B CA 1
ATOM 1567 C CA B ARG B 1 99 ? 23.382 14.941 2.715 0.25 20.01 120 ARG B CA 1
ATOM 1568 C CA C ARG B 1 99 ? 23.316 14.912 2.651 0.25 22.46 120 ARG B CA 1
ATOM 1569 C CA D ARG B 1 99 ? 23.395 14.975 2.692 0.25 21.99 120 ARG B CA 1
ATOM 1570 C C . ARG B 1 99 ? 23.840 14.412 1.336 1.00 20.17 120 ARG B C 1
ATOM 1571 O O . ARG B 1 99 ? 24.733 14.991 0.717 1.00 23.46 120 ARG B O 1
ATOM 1600 N N . SER B 1 100 ? 23.214 13.328 0.876 1.00 19.70 121 SER B N 1
ATOM 1601 C CA . SER B 1 100 ? 23.493 12.749 -0.421 1.00 16.55 121 SER B CA 1
ATOM 1602 C C . SER B 1 100 ? 23.130 13.705 -1.568 1.00 20.94 121 SER B C 1
ATOM 1603 O O . SER B 1 100 ? 23.922 13.840 -2.504 1.00 20.28 121 SER B O 1
ATOM 1606 N N . ASP B 1 101 ? 21.982 14.383 -1.449 1.00 21.11 122 ASP B N 1
ATOM 1607 C CA . ASP B 1 101 ? 21.522 15.344 -2.458 1.00 21.23 122 ASP B CA 1
ATOM 1608 C C . ASP B 1 101 ? 22.518 16.487 -2.543 1.00 21.82 122 ASP B C 1
ATOM 1609 O O . ASP B 1 101 ? 22.844 16.954 -3.646 1.00 20.46 122 ASP B O 1
ATOM 1614 N N . GLU B 1 102 ? 23.022 16.919 -1.393 1.00 20.66 123 GLU B N 1
ATOM 1615 C CA A GLU B 1 102 ? 23.952 18.026 -1.355 0.50 21.86 123 GLU B CA 1
ATOM 1616 C CA B GLU B 1 102 ? 23.970 18.028 -1.340 0.50 22.86 123 GLU B CA 1
ATOM 1617 C C . GLU B 1 102 ? 25.278 17.615 -1.987 1.00 21.62 123 GLU B C 1
ATOM 1618 O O . GLU B 1 102 ? 25.870 18.378 -2.771 1.00 18.95 123 GLU B O 1
ATOM 1629 N N . ARG B 1 103 ? 25.735 16.411 -1.674 1.00 17.19 124 ARG B N 1
ATOM 1630 C CA . ARG B 1 103 ? 26.958 15.898 -2.282 1.00 17.79 124 ARG B CA 1
ATOM 1631 C C . ARG B 1 103 ? 26.792 15.715 -3.784 1.00 17.50 124 ARG B C 1
ATOM 1632 O O . ARG B 1 103 ? 27.712 16.010 -4.528 1.00 18.39 124 ARG B O 1
ATOM 1640 N N . ALA B 1 104 ? 25.639 15.252 -4.253 1.00 18.23 125 ALA B N 1
ATOM 1641 C CA . ALA B 1 104 ? 25.419 15.048 -5.664 1.00 16.50 125 ALA B CA 1
ATOM 1642 C C . ALA B 1 104 ? 25.493 16.356 -6.424 1.00 18.55 125 ALA B C 1
ATOM 1643 O O . ALA B 1 104 ? 26.075 16.399 -7.528 1.00 18.53 125 ALA B O 1
ATOM 1645 N N . GLU B 1 105 ? 24.908 17.407 -5.847 1.00 17.04 126 GLU B N 1
ATOM 1646 C CA . GLU B 1 105 ? 24.963 18.722 -6.479 1.00 19.61 126 GLU B CA 1
ATOM 1647 C C . GLU B 1 105 ? 26.438 19.161 -6.582 1.00 18.37 126 GLU B C 1
ATOM 1648 O O . GLU B 1 105 ? 26.890 19.659 -7.612 1.00 18.23 126 GLU B O 1
ATOM 1654 N N . TYR B 1 106 ? 27.178 18.975 -5.511 1.00 16.59 127 TYR B N 1
ATOM 1655 C CA . TYR B 1 106 ? 28.577 19.371 -5.510 1.00 17.10 127 TYR B CA 1
ATOM 1656 C C . TYR B 1 106 ? 29.395 18.600 -6.575 1.00 17.55 127 TYR B C 1
ATOM 1657 O O . TYR B 1 106 ? 30.170 19.189 -7.334 1.00 17.41 127 TYR B O 1
ATOM 1666 N N . LEU B 1 107 ? 29.257 17.265 -6.637 1.00 17.58 128 LEU B N 1
ATOM 1667 C CA . LEU B 1 107 ? 29.988 16.520 -7.671 1.00 17.16 128 LEU B CA 1
ATOM 1668 C C . LEU B 1 107 ? 29.570 16.911 -9.096 1.00 17.42 128 LEU B C 1
ATOM 1669 O O . LEU B 1 107 ? 30.401 17.004 -10.009 1.00 17.58 128 LEU B O 1
ATOM 1674 N N . ARG B 1 108 ? 28.281 17.183 -9.312 1.00 16.35 129 ARG B N 1
ATOM 1675 C CA A ARG B 1 108 ? 27.848 17.660 -10.607 0.50 15.97 129 ARG B CA 1
ATOM 1676 C CA B ARG B 1 108 ? 27.830 17.668 -10.605 0.50 16.50 129 ARG B CA 1
ATOM 1677 C C . ARG B 1 108 ? 28.509 19.005 -10.947 1.00 16.54 129 ARG B C 1
ATOM 1678 O O . ARG B 1 108 ? 28.732 19.312 -12.110 1.00 15.55 129 ARG B O 1
ATOM 1693 N N . SER B 1 109 ? 28.810 19.799 -9.933 1.00 16.04 130 SER B N 1
ATOM 1694 C CA . SER B 1 109 ? 29.419 21.115 -10.183 1.00 13.98 130 SER B CA 1
ATOM 1695 C C . SER B 1 109 ? 30.869 21.055 -10.551 1.00 17.13 130 SER B C 1
ATOM 1696 O O . SER B 1 109 ? 31.412 22.030 -11.083 1.00 17.62 130 SER B O 1
ATOM 1699 N N . LEU B 1 110 ? 31.518 19.945 -10.251 1.00 17.33 131 LEU B N 1
ATOM 1700 C CA . LEU B 1 110 ? 32.956 19.770 -10.530 1.00 17.72 131 LEU B CA 1
ATOM 1701 C C . LEU B 1 110 ? 33.190 19.384 -11.986 1.00 19.89 131 LEU B C 1
ATOM 1702 O O . LEU B 1 110 ? 32.334 18.813 -12.652 1.00 22.04 131 LEU B O 1
ATOM 1707 N N . GLY B 1 111 ? 34.371 19.703 -12.471 1.00 20.66 132 GLY B N 1
ATOM 1708 C CA . GLY B 1 111 ? 34.756 19.510 -13.914 1.00 28.62 132 GLY B CA 1
ATOM 1709 C C . GLY B 1 111 ? 33.783 20.044 -14.973 1.00 30.99 132 GLY B C 1
ATOM 1710 O O . GLY B 1 111 ? 33.430 19.349 -15.939 1.00 27.54 132 GLY B O 1
ATOM 1711 N N . SER B 1 112 ? 33.310 21.262 -14.770 1.00 35.84 133 SER B N 1
ATOM 1712 C CA . SER B 1 112 ? 32.382 21.890 -15.696 1.00 40.52 133 SER B CA 1
ATOM 1713 C C . SER B 1 112 ? 33.088 22.743 -16.792 1.00 45.15 133 SER B C 1
ATOM 1714 O O . SER B 1 112 ? 32.404 23.222 -17.710 1.00 48.31 133 SER B O 1
ATOM 1717 N N . GLN B 1 113 ? 34.413 22.974 -16.689 1.00 46.95 134 GLN B N 1
ATOM 1718 C CA . GLN B 1 113 ? 35.154 23.799 -17.698 1.00 48.47 134 GLN B CA 1
ATOM 1719 C C . GLN B 1 113 ? 35.450 23.036 -18.999 1.00 50.46 134 GLN B C 1
ATOM 1720 O O . GLN B 1 113 ? 34.618 22.271 -19.505 1.00 51.18 134 GLN B O 1
#

Organism: Pseudomonas putida (strain ATCC 47054 / DSM 6125 / CFBP 8728 / NCIMB 11950 / KT2440) (NCBI:txid160488)

CATH c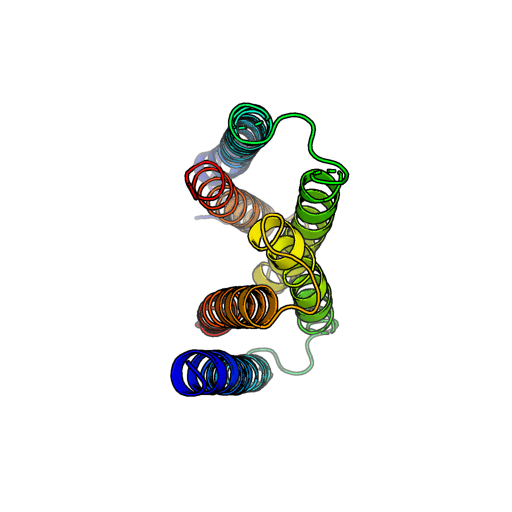lassification: 1.20.1270.180

InterPro domains:
  IPR009739 Lysozyme inhibitor LprI-like, N-terminal [PF07007] (31-128)